Protein AF-E8M4F3-F1 (afdb_monomer_lite)

Secondary structure (DSSP, 8-state):
----EEEEE-----TT----EEEEEEEES-EEEEEEEEEEETTS-EEEEEEEES-EEEEEEEEEEESEEEEEEEEES--EEEEEEEEEESSEEEEEEEEES-SSEEEEEEEEESEEEEEEEEES-SSEEEEEEEEES-SS---EEEEEEEESS----EEEEEEESSS-EEEEEEESS-B--EEEEEEESSS-EEEEEEESS-BS-EEEEEE-STT-EEEEEEESS-BS-EEEEEE-SS-EEEEEEES-BS-EEEEEE-

Sequence (258 aa):
MKTLALAISTALISGSVLAGNTATTVLENSNNDAIHIMQISPAAGSEAIVELSDSTNADVVIHQENDSNYAKVVGSDSVNTSDVNIYQNGNENVTNVALATANETGVDLDLYGNQNQVTIAVSESDGNKVNSAIGNESEAASNNTLNVVIDSLSNTNTITTAQLSTENLIDINISESSQGNSIYAAQNAELNRIDVDITTGSSENVLEITQYTDRSVANVSLADNSVGNSIGIAQSYGDVANVAMANSVNSSVYVEQH

Radius of gyration: 19.37 Å; chains: 1; bounding box: 53×30×44 Å

Foldseek 3Di:
DDEDEDEDEDEPPDPPDADEAADEEEEELEEQYEYAAAEADAEYEYHYYYEYENYENYEAHAHEHYAAYYEEHEADYQHEHYEHEYEYAHQHYEYEAAHENYAAYHYAEEEEHQEAHEEHHYYNYEHEEYEYEHEYPDLPHGEAEYAYEYYDQYDAYEYEYEYEHDHYEYHYAYDDQYENYEYEEEYEEPDAEYAYHHDDNYEQHEYAYEYEYEAYEYHEEYDDAYENYEYHYEEEHHYYYHYYYYNYYNYDYHYHYD

Organism: NCBI:txid945550

pLDDT: mean 71.43, std 13.28, range [33.91, 93.19]

Structure (mmCIF, N/CA/C/O backbone):
data_AF-E8M4F3-F1
#
_entry.id   AF-E8M4F3-F1
#
loop_
_atom_site.group_PDB
_atom_site.id
_atom_site.type_symbol
_atom_site.label_atom_id
_atom_site.label_alt_id
_atom_site.label_comp_id
_atom_site.label_asym_id
_atom_site.label_entity_id
_atom_site.label_seq_id
_atom_site.pdbx_PDB_ins_code
_atom_site.Cartn_x
_atom_site.Cartn_y
_atom_site.Cartn_z
_atom_site.occupancy
_atom_site.B_iso_or_equiv
_atom_site.auth_seq_id
_atom_site.auth_comp_id
_atom_site.auth_asym_id
_atom_site.auth_atom_id
_atom_site.pdbx_PDB_model_num
ATOM 1 N N . MET A 1 1 ? -23.088 21.102 -14.370 1.00 39.50 1 MET A N 1
ATOM 2 C CA . MET A 1 1 ? -22.980 19.701 -13.906 1.00 39.50 1 MET A CA 1
ATOM 3 C C . MET A 1 1 ? -23.604 19.631 -12.518 1.00 39.50 1 MET A C 1
ATOM 5 O O . MET A 1 1 ? -23.690 20.679 -11.883 1.00 39.50 1 MET A O 1
ATOM 9 N N . LYS A 1 2 ? -24.144 18.483 -12.099 1.00 33.91 2 LYS A N 1
ATOM 10 C CA . LYS A 1 2 ? -24.726 18.31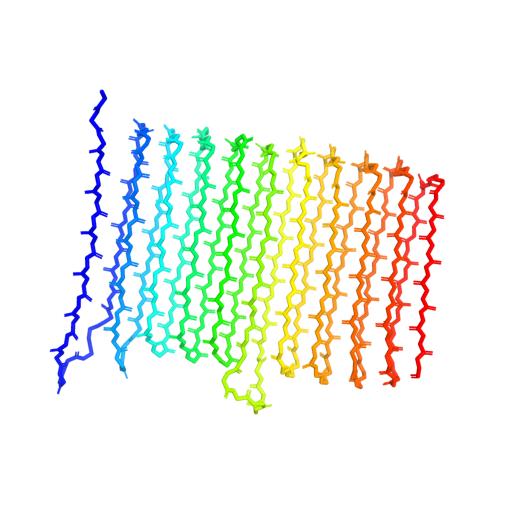1 -10.760 1.00 33.91 2 LYS A CA 1
ATOM 11 C C . LYS A 1 2 ? -23.749 17.480 -9.935 1.00 33.91 2 LYS A C 1
ATOM 13 O O . LYS A 1 2 ? -23.613 16.305 -10.227 1.00 33.91 2 LYS A O 1
ATOM 18 N N . THR A 1 3 ? -23.106 18.090 -8.949 1.00 36.28 3 THR A N 1
ATOM 19 C CA . THR A 1 3 ? -22.318 17.377 -7.936 1.00 36.28 3 THR A CA 1
ATOM 20 C C . THR A 1 3 ? -23.266 16.544 -7.076 1.00 36.28 3 THR A C 1
ATOM 22 O O . THR A 1 3 ? -24.206 17.112 -6.507 1.00 36.28 3 THR A O 1
ATOM 25 N N . LEU A 1 4 ? -23.049 15.231 -6.976 1.00 42.69 4 LEU A N 1
ATOM 26 C CA . LEU A 1 4 ? -23.746 14.387 -6.011 1.00 42.69 4 LEU A CA 1
ATOM 27 C C . LEU A 1 4 ? -22.863 14.243 -4.766 1.00 42.69 4 LEU A C 1
ATOM 29 O O . LEU A 1 4 ? -21.975 13.404 -4.697 1.00 42.69 4 LEU A O 1
ATOM 33 N N . ALA A 1 5 ? -23.109 15.088 -3.765 1.00 41.16 5 ALA A N 1
ATOM 34 C CA . ALA A 1 5 ? -22.494 14.927 -2.451 1.00 41.16 5 ALA A CA 1
ATOM 35 C C . ALA A 1 5 ? -23.342 13.952 -1.621 1.00 41.16 5 ALA A C 1
ATOM 37 O O . ALA A 1 5 ? -24.445 14.309 -1.192 1.00 41.16 5 ALA A O 1
ATOM 38 N N . LEU A 1 6 ? -22.841 12.733 -1.401 1.00 45.44 6 LEU A N 1
ATOM 39 C CA . LEU A 1 6 ? -23.507 11.715 -0.587 1.00 45.44 6 LEU A CA 1
ATOM 40 C C . LEU A 1 6 ? -22.741 11.515 0.727 1.00 45.44 6 LEU A C 1
ATOM 42 O O . LEU A 1 6 ? -21.807 10.724 0.816 1.00 45.44 6 LEU A O 1
ATOM 46 N N . ALA A 1 7 ? -23.161 12.241 1.764 1.00 39.12 7 ALA A N 1
ATOM 47 C CA . ALA A 1 7 ? -22.660 12.055 3.122 1.00 39.12 7 ALA A CA 1
ATOM 48 C C . ALA A 1 7 ? -23.538 11.038 3.868 1.00 39.12 7 ALA A C 1
ATOM 50 O O . ALA A 1 7 ? -24.694 11.333 4.183 1.00 39.12 7 ALA A O 1
ATOM 51 N N . ILE A 1 8 ? -22.989 9.856 4.167 1.00 50.66 8 ILE A N 1
ATOM 52 C CA . ILE A 1 8 ? -23.650 8.833 4.990 1.00 50.66 8 ILE A CA 1
ATOM 53 C C . ILE A 1 8 ? -22.982 8.833 6.367 1.00 50.66 8 ILE A C 1
ATOM 55 O O . ILE A 1 8 ? -21.938 8.217 6.569 1.00 50.66 8 ILE A O 1
ATOM 59 N N . SER A 1 9 ? -23.588 9.533 7.328 1.00 42.94 9 SER A N 1
ATOM 60 C CA . SER A 1 9 ? -23.137 9.548 8.723 1.00 42.94 9 SER A CA 1
ATOM 61 C C . SER A 1 9 ? -24.034 8.678 9.607 1.00 42.94 9 SER A C 1
ATOM 63 O O . SER A 1 9 ? -25.157 9.044 9.957 1.00 42.94 9 SER A O 1
ATOM 65 N N . THR A 1 10 ? -23.523 7.514 10.014 1.00 46.94 10 THR A N 1
ATOM 66 C CA . THR A 1 10 ? -24.179 6.625 10.986 1.00 46.94 10 THR A CA 1
ATOM 67 C C . THR A 1 10 ? -23.536 6.790 12.362 1.00 46.94 10 THR A C 1
ATOM 69 O O . THR A 1 10 ? -22.719 5.980 12.794 1.00 46.94 10 THR A O 1
ATOM 72 N N . ALA A 1 11 ? -23.905 7.863 13.067 1.00 41.44 11 ALA A N 1
ATOM 73 C CA . ALA A 1 11 ? -23.468 8.113 14.442 1.00 41.44 11 ALA A CA 1
ATOM 74 C C . ALA A 1 11 ? -24.344 7.338 15.448 1.00 41.44 11 ALA A C 1
ATOM 76 O O . ALA A 1 11 ? -25.288 7.888 16.024 1.00 41.44 11 ALA A O 1
ATOM 77 N N . LEU A 1 12 ? -24.060 6.046 15.652 1.00 42.34 12 LEU A N 1
ATOM 78 C CA . LEU A 1 12 ? -24.872 5.171 16.505 1.00 42.34 12 LEU A CA 1
ATOM 79 C C . LEU A 1 12 ? -24.477 5.238 17.994 1.00 42.34 12 LEU A C 1
ATOM 81 O O . LEU A 1 12 ? -23.985 4.282 18.591 1.00 42.34 12 LEU A O 1
ATOM 85 N N . ILE A 1 13 ? -24.744 6.380 18.631 1.00 42.19 13 ILE A N 1
ATOM 86 C CA . ILE A 1 13 ? -24.517 6.574 20.072 1.00 42.19 13 ILE A CA 1
ATOM 87 C C . ILE A 1 13 ? -25.649 5.904 20.882 1.00 42.19 13 ILE A C 1
ATOM 89 O O . ILE A 1 13 ? -26.575 6.574 21.344 1.00 42.19 13 ILE A O 1
ATOM 93 N N . SER A 1 14 ? -25.601 4.578 21.080 1.00 35.16 14 SER A N 1
ATOM 94 C CA . SER A 1 14 ? -26.564 3.870 21.949 1.00 35.16 14 SER A CA 1
ATOM 95 C C . SER A 1 14 ? -25.950 2.747 22.795 1.00 35.16 14 SER A C 1
ATOM 97 O O . SER A 1 14 ? -25.710 1.638 22.321 1.00 35.16 14 SER A O 1
ATOM 99 N N . GLY A 1 15 ? -25.770 3.013 24.092 1.00 38.03 15 GLY A N 1
ATOM 100 C CA . GLY A 1 15 ? -25.141 2.106 25.062 1.00 38.03 15 GLY A CA 1
ATOM 101 C C . GLY A 1 15 ? -25.997 0.924 25.542 1.00 38.03 15 GLY A C 1
ATOM 102 O O . GLY A 1 15 ? -26.147 0.754 26.750 1.00 38.03 15 GLY A O 1
ATOM 103 N N . SER A 1 16 ? -26.565 0.124 24.631 1.00 38.69 16 SER A N 1
ATOM 104 C CA . SER A 1 16 ? -27.146 -1.199 24.961 1.00 38.69 16 SER A CA 1
ATOM 105 C C . SER A 1 16 ? -27.483 -2.114 23.770 1.00 38.69 16 SER A C 1
ATOM 107 O O . SER A 1 16 ? -27.999 -3.210 23.994 1.00 38.69 16 SER A O 1
ATOM 109 N N . VAL A 1 17 ? -27.184 -1.732 22.522 1.00 38.88 17 VAL A N 1
ATOM 110 C CA . VAL A 1 17 ? -27.381 -2.599 21.345 1.00 38.88 17 VAL A CA 1
ATOM 111 C C . VAL A 1 17 ? -26.115 -2.583 20.493 1.00 38.88 17 VAL A C 1
ATOM 113 O O . VAL A 1 17 ? -25.798 -1.559 19.895 1.00 38.88 17 VAL A O 1
ATOM 116 N N . LEU A 1 18 ? -25.412 -3.721 20.418 1.00 47.81 18 LEU A N 1
ATOM 117 C CA . LEU A 1 18 ? -24.404 -3.940 19.380 1.00 47.81 18 LEU A CA 1
ATOM 118 C C . LEU A 1 18 ? -25.129 -4.080 18.038 1.00 47.81 18 LEU A C 1
ATOM 120 O O . LEU A 1 18 ? -25.661 -5.143 17.720 1.00 47.81 18 LEU A O 1
ATOM 124 N N . ALA A 1 19 ? -25.146 -3.005 17.262 1.00 47.44 19 ALA A N 1
ATOM 125 C CA . ALA A 1 19 ? -25.357 -3.064 15.827 1.00 47.44 19 ALA A CA 1
ATOM 126 C C . ALA A 1 19 ? -24.055 -2.607 15.172 1.00 47.44 19 ALA A C 1
ATOM 128 O O . ALA A 1 19 ? -23.550 -1.534 15.501 1.00 47.44 19 ALA A O 1
ATOM 129 N N . GLY A 1 20 ? -23.501 -3.443 14.293 1.00 55.31 20 GLY A N 1
ATOM 130 C CA . GLY A 1 20 ? -22.395 -3.018 13.446 1.00 55.31 20 GLY A CA 1
ATOM 131 C C . GLY A 1 20 ? -22.872 -1.933 12.484 1.00 55.31 20 GLY A C 1
ATOM 132 O O . GLY A 1 20 ? -24.013 -1.978 12.013 1.00 55.31 20 GLY A O 1
ATOM 133 N N . ASN A 1 21 ? -22.024 -0.945 12.220 1.00 70.94 21 ASN A N 1
ATOM 134 C CA . ASN A 1 21 ? -22.349 0.119 11.278 1.00 70.94 21 ASN A CA 1
ATOM 135 C C . ASN A 1 21 ? -21.918 -0.323 9.876 1.00 70.94 21 ASN A C 1
ATOM 137 O O . ASN A 1 21 ? -20.741 -0.228 9.554 1.00 70.94 21 ASN A O 1
ATOM 141 N N . THR A 1 22 ? -22.851 -0.781 9.039 1.00 81.50 22 THR A N 1
ATOM 142 C CA . THR A 1 22 ? -22.586 -1.018 7.608 1.00 81.50 22 THR A CA 1
ATOM 143 C C . THR A 1 22 ? -23.021 0.194 6.784 1.00 81.50 22 THR A C 1
ATOM 145 O O . THR A 1 22 ? -24.169 0.635 6.873 1.00 81.50 22 THR A O 1
ATOM 148 N N . ALA A 1 23 ? -22.120 0.714 5.954 1.00 82.56 23 ALA A N 1
ATOM 149 C CA . ALA A 1 23 ? -22.389 1.716 4.930 1.00 82.56 23 ALA A CA 1
ATOM 150 C C . ALA A 1 23 ? -21.955 1.173 3.564 1.00 82.56 23 ALA A C 1
ATOM 152 O O . ALA A 1 23 ? -20.839 0.681 3.408 1.00 82.56 23 ALA A O 1
ATOM 153 N N . THR A 1 24 ? -22.833 1.277 2.568 1.00 85.62 24 THR A N 1
ATOM 154 C CA . THR A 1 24 ? -22.554 0.843 1.195 1.00 85.62 24 THR A CA 1
ATOM 155 C C . THR A 1 24 ? -22.953 1.945 0.227 1.00 85.62 24 THR A C 1
ATOM 157 O O . THR A 1 24 ? -24.099 2.400 0.251 1.00 85.62 24 THR A O 1
ATOM 160 N N . THR A 1 25 ? -22.019 2.348 -0.629 1.00 83.00 25 THR A N 1
ATOM 161 C CA . THR A 1 25 ? -22.220 3.342 -1.685 1.00 83.00 25 THR A CA 1
ATOM 162 C C . THR A 1 25 ? -21.840 2.730 -3.024 1.00 83.00 25 THR A C 1
ATOM 164 O O . THR A 1 25 ? -20.766 2.151 -3.152 1.00 83.00 25 THR A O 1
ATOM 167 N N . VAL A 1 26 ? -22.705 2.890 -4.024 1.00 85.19 26 VAL A N 1
ATOM 168 C CA . VAL A 1 26 ? -22.443 2.488 -5.411 1.00 85.19 26 VAL A CA 1
ATOM 169 C C . VAL A 1 26 ? -22.585 3.726 -6.291 1.00 85.19 26 VAL A C 1
ATOM 171 O O . VAL A 1 26 ? -23.606 4.416 -6.211 1.00 85.19 26 VAL A O 1
ATOM 174 N N . LEU A 1 27 ? -21.572 4.012 -7.105 1.00 81.56 27 LEU A N 1
ATOM 175 C CA . LEU A 1 27 ? -21.602 5.030 -8.149 1.00 81.56 27 LEU A CA 1
ATOM 176 C C . LEU A 1 27 ? -21.420 4.364 -9.513 1.00 81.56 27 LEU A C 1
ATOM 178 O O . LEU A 1 27 ? -20.440 3.664 -9.742 1.00 81.56 27 LEU A O 1
ATOM 182 N N . GLU A 1 28 ? -22.366 4.615 -10.414 1.00 83.50 28 GLU A N 1
ATOM 183 C CA . GLU A 1 28 ? -22.340 4.151 -11.801 1.00 83.50 28 GLU A CA 1
ATOM 184 C C . GLU A 1 28 ? -22.434 5.366 -12.735 1.00 83.50 28 GLU A C 1
ATOM 186 O O . GLU A 1 28 ? -23.324 6.207 -12.562 1.00 83.50 28 GLU A O 1
ATOM 191 N N . ASN A 1 29 ? -21.567 5.441 -13.750 1.00 81.50 29 ASN A N 1
ATOM 192 C CA . ASN A 1 29 ? -21.589 6.463 -14.805 1.00 81.50 29 ASN A CA 1
ATOM 193 C C . ASN A 1 29 ? -21.579 7.910 -14.247 1.00 81.50 29 ASN A C 1
ATOM 195 O O . ASN A 1 29 ? -22.341 8.781 -14.691 1.00 81.50 29 ASN A O 1
ATOM 199 N N . SER A 1 30 ? -20.749 8.158 -13.228 1.00 78.25 30 SER A N 1
ATOM 200 C CA . SER A 1 30 ? -20.777 9.373 -12.397 1.00 78.25 30 SER A CA 1
ATOM 201 C C . SER A 1 30 ? -19.543 10.281 -12.600 1.00 78.25 30 SER A C 1
ATOM 203 O O . SER A 1 30 ? -18.577 9.893 -13.257 1.00 78.25 30 SER A O 1
ATOM 205 N N . ASN A 1 31 ? -19.579 11.541 -12.137 1.00 80.12 31 ASN A N 1
ATOM 206 C CA . ASN A 1 31 ? -18.501 12.503 -12.418 1.00 80.12 31 ASN A CA 1
ATOM 207 C C . ASN A 1 31 ? -18.424 13.688 -11.425 1.00 80.12 31 ASN A C 1
ATOM 209 O O . ASN A 1 31 ? -19.336 14.524 -11.389 1.00 80.12 31 ASN A O 1
ATOM 213 N N . ASN A 1 32 ? -17.270 13.868 -10.766 1.00 79.38 32 ASN A N 1
ATOM 214 C CA . ASN A 1 32 ? -17.019 14.823 -9.667 1.00 79.38 32 ASN A CA 1
ATOM 215 C C . ASN A 1 32 ? -17.874 14.523 -8.431 1.00 79.38 32 ASN A C 1
ATOM 217 O O . ASN A 1 32 ? -18.670 15.364 -7.991 1.00 79.38 32 ASN A O 1
ATOM 221 N N . ASP A 1 33 ? -17.716 13.320 -7.895 1.00 78.50 33 ASP A N 1
ATOM 222 C CA . ASP A 1 33 ? -18.471 12.839 -6.744 1.00 78.50 33 ASP A CA 1
ATOM 223 C C . ASP A 1 33 ? -17.565 12.729 -5.520 1.00 78.50 33 ASP A C 1
ATOM 225 O O . ASP A 1 33 ? -16.401 12.351 -5.618 1.00 78.50 33 ASP A O 1
ATOM 229 N N . ALA A 1 34 ? -18.116 13.076 -4.359 1.00 82.31 34 ALA A N 1
ATOM 230 C CA . ALA A 1 34 ? -17.420 12.990 -3.083 1.00 82.31 34 ALA A CA 1
ATOM 231 C C . ALA A 1 34 ? -18.214 12.068 -2.156 1.00 82.31 34 ALA A C 1
ATOM 233 O O . ALA A 1 34 ? -19.374 12.352 -1.821 1.00 82.31 34 ALA A O 1
ATOM 234 N N . ILE A 1 35 ? -17.584 10.967 -1.758 1.00 82.19 35 ILE A N 1
ATOM 235 C CA . ILE A 1 35 ? -18.121 9.974 -0.834 1.00 82.19 35 ILE A CA 1
ATOM 236 C C . ILE A 1 35 ? -17.410 10.166 0.498 1.00 82.19 35 ILE A C 1
ATOM 238 O O . ILE A 1 35 ? -16.202 9.987 0.590 1.00 82.19 35 ILE A O 1
ATOM 242 N N . HIS A 1 36 ? -18.169 10.484 1.546 1.00 85.19 36 HIS A N 1
ATOM 243 C CA . HIS A 1 36 ? -17.635 10.550 2.903 1.00 85.19 36 HIS A CA 1
ATOM 244 C C . HIS A 1 36 ? -18.453 9.633 3.814 1.00 85.19 36 HIS A C 1
ATOM 246 O O . HIS A 1 36 ? -19.635 9.886 4.081 1.00 85.19 36 HIS A O 1
ATOM 252 N N . ILE A 1 37 ? -17.809 8.559 4.272 1.00 81.12 37 ILE A N 1
ATOM 253 C CA . ILE A 1 37 ? -18.334 7.599 5.242 1.00 81.12 37 ILE A CA 1
ATOM 254 C C . ILE A 1 37 ? -17.617 7.839 6.571 1.00 81.12 37 ILE A C 1
ATOM 256 O O . ILE A 1 37 ? -16.399 7.714 6.648 1.00 81.12 37 ILE A O 1
ATOM 260 N N . MET A 1 38 ? -18.376 8.164 7.618 1.00 85.19 38 MET A N 1
ATOM 261 C CA . MET A 1 38 ? -17.854 8.353 8.976 1.00 85.19 38 MET A CA 1
ATOM 262 C C . MET A 1 38 ? -18.645 7.483 9.956 1.00 85.19 38 MET A C 1
ATOM 264 O O . MET A 1 38 ? -19.862 7.651 10.100 1.00 85.19 38 MET A O 1
ATOM 268 N N . GLN A 1 39 ? -17.954 6.559 10.627 1.00 83.25 39 GLN A N 1
ATOM 269 C CA . GLN A 1 39 ? -18.542 5.565 11.530 1.00 83.25 39 GLN A CA 1
ATOM 270 C C . GLN A 1 39 ? -17.736 5.491 12.833 1.00 83.25 39 GLN A C 1
ATOM 272 O O . GLN A 1 39 ? -16.603 5.017 12.849 1.00 83.25 39 GLN A O 1
ATOM 277 N N . ILE A 1 40 ? -18.333 5.950 13.934 1.00 80.12 40 ILE A N 1
ATOM 278 C CA . ILE A 1 40 ? -17.687 6.030 15.251 1.00 80.12 40 ILE A CA 1
ATOM 279 C C . ILE A 1 40 ? -18.554 5.262 16.256 1.00 80.12 40 ILE A C 1
ATOM 281 O O . ILE A 1 40 ? -19.705 5.642 16.496 1.00 80.12 40 ILE A O 1
ATOM 285 N N . SER A 1 41 ? -18.024 4.177 16.826 1.00 72.00 41 SER A N 1
ATOM 286 C CA . SER A 1 41 ? -18.725 3.306 17.777 1.00 72.00 41 SER A CA 1
ATOM 287 C C . SER A 1 41 ? -17.740 2.575 18.701 1.00 72.00 41 SER A C 1
ATOM 289 O O . SER A 1 41 ? -17.011 1.691 18.257 1.00 72.00 41 SER A O 1
ATOM 291 N N . PRO A 1 42 ? -17.750 2.844 20.018 1.00 61.28 42 PRO A N 1
ATOM 292 C CA . PRO A 1 42 ? -16.739 2.326 20.945 1.00 61.28 42 PRO A CA 1
ATOM 293 C C . PRO A 1 42 ? -16.892 0.833 21.311 1.00 61.28 42 PRO A C 1
ATOM 295 O O . PRO A 1 42 ? -16.299 0.398 22.295 1.00 61.28 42 PRO A O 1
ATOM 298 N N . ALA A 1 43 ? -17.747 0.061 20.623 1.00 62.94 43 ALA A N 1
ATOM 299 C CA . ALA A 1 43 ? -18.089 -1.311 21.034 1.00 62.94 43 ALA A CA 1
ATOM 300 C C . ALA A 1 43 ? -18.640 -2.247 19.932 1.00 62.94 43 ALA A C 1
ATOM 302 O O . ALA A 1 43 ? -19.111 -3.338 20.256 1.00 62.94 43 ALA A O 1
ATOM 303 N N . ALA A 1 44 ? -18.672 -1.840 18.661 1.00 69.75 44 ALA A N 1
ATOM 304 C CA . ALA A 1 44 ? -19.227 -2.656 17.575 1.00 69.75 44 ALA A CA 1
ATOM 305 C C . ALA A 1 44 ? -18.381 -2.514 16.310 1.00 69.75 44 ALA A C 1
ATOM 307 O O . ALA A 1 44 ? -17.810 -1.455 16.093 1.00 69.75 44 ALA A O 1
ATOM 308 N N . GLY A 1 45 ? -18.329 -3.551 15.472 1.00 78.06 45 GLY A N 1
ATOM 309 C CA . GLY A 1 45 ? -17.600 -3.478 14.207 1.00 78.06 45 GLY A CA 1
ATOM 310 C C . GLY A 1 45 ? -18.209 -2.477 13.215 1.00 78.06 45 GLY A C 1
ATOM 311 O O . GLY A 1 45 ? -19.420 -2.235 13.227 1.00 78.06 45 GLY A O 1
ATOM 312 N N . SER A 1 46 ? -17.375 -1.931 12.335 1.00 83.94 46 SER A N 1
ATOM 313 C CA . SER A 1 46 ? -17.773 -1.035 11.246 1.00 83.94 46 SER A CA 1
ATOM 314 C C . SER A 1 46 ? -17.391 -1.604 9.889 1.00 83.94 46 SER A C 1
ATOM 316 O O . SER A 1 46 ? -16.330 -2.195 9.728 1.00 83.94 46 SER A O 1
ATOM 318 N N . GLU A 1 47 ? -18.258 -1.399 8.907 1.00 88.94 47 GLU A N 1
ATOM 319 C CA . GLU A 1 47 ? -18.120 -1.876 7.538 1.00 88.94 47 GLU A CA 1
ATOM 320 C C . GLU A 1 47 ? -18.448 -0.724 6.580 1.00 88.94 47 GLU A C 1
ATOM 322 O O . GLU A 1 47 ? -19.528 -0.130 6.638 1.00 88.94 47 GLU A O 1
ATOM 327 N N . ALA A 1 48 ? -17.511 -0.403 5.695 1.00 87.06 48 ALA A N 1
ATOM 328 C CA . ALA A 1 48 ? -17.649 0.614 4.665 1.00 87.06 48 ALA A CA 1
ATOM 329 C C . ALA A 1 48 ? -17.302 -0.005 3.309 1.00 87.06 48 ALA A C 1
ATOM 331 O O . ALA A 1 48 ? -16.191 -0.495 3.111 1.00 87.06 48 ALA A O 1
ATOM 332 N N . ILE A 1 49 ? -18.255 0.006 2.380 1.00 89.44 49 ILE A N 1
ATOM 333 C CA . ILE A 1 49 ? -18.093 -0.518 1.022 1.00 89.44 49 ILE A CA 1
ATOM 334 C C . ILE A 1 49 ? -18.397 0.599 0.025 1.00 89.44 49 ILE A C 1
ATOM 336 O O . ILE A 1 49 ? -19.467 1.209 0.069 1.00 89.44 49 ILE A O 1
ATOM 340 N N . VAL A 1 50 ? -17.464 0.844 -0.888 1.00 87.19 50 VAL A N 1
ATOM 341 C CA . VAL A 1 50 ? -17.604 1.781 -2.003 1.00 87.19 50 VAL A CA 1
ATOM 342 C C . VAL A 1 50 ? -17.332 1.038 -3.303 1.00 87.19 50 VAL A C 1
ATOM 344 O O . VAL A 1 50 ? -16.288 0.408 -3.451 1.00 87.19 50 VAL A O 1
ATOM 347 N N . GLU A 1 51 ? -18.272 1.112 -4.239 1.00 89.25 51 GLU A N 1
ATOM 348 C CA . GLU A 1 51 ? -18.154 0.523 -5.574 1.00 89.25 51 GLU A CA 1
ATOM 349 C C . GLU A 1 51 ? -18.322 1.634 -6.624 1.00 89.25 51 GLU A C 1
ATOM 351 O O . GLU A 1 51 ? -19.274 2.414 -6.563 1.00 89.25 51 GLU A O 1
ATOM 356 N N . LEU A 1 52 ? -17.362 1.739 -7.543 1.00 84.62 52 LEU A N 1
ATOM 357 C CA . LEU A 1 52 ? -17.260 2.761 -8.587 1.00 84.62 52 LEU A CA 1
ATOM 358 C C . LEU A 1 52 ? -17.232 2.073 -9.959 1.00 84.62 52 LEU A C 1
ATOM 360 O O . LEU A 1 52 ? -16.422 1.167 -10.169 1.00 84.62 52 LEU A O 1
ATOM 364 N N . SER A 1 53 ? -18.077 2.509 -10.894 1.00 86.31 53 SER A N 1
ATOM 365 C CA . SER A 1 53 ? -18.112 1.981 -12.263 1.00 86.31 53 SER A CA 1
ATOM 366 C C . SER A 1 53 ? -18.409 3.064 -13.297 1.00 86.31 53 SER A C 1
ATOM 368 O O . SER A 1 53 ? -19.361 3.825 -13.137 1.00 86.31 53 SER A O 1
ATOM 370 N N . ASP A 1 54 ? -17.588 3.163 -14.350 1.00 81.81 54 ASP A N 1
ATOM 371 C CA . ASP A 1 54 ? -17.622 4.252 -15.345 1.00 81.81 54 ASP A CA 1
ATOM 372 C C . ASP A 1 54 ? -17.600 5.661 -14.698 1.00 81.81 54 ASP A C 1
ATOM 374 O O . ASP A 1 54 ? -18.232 6.607 -15.183 1.00 81.81 54 ASP A O 1
ATOM 378 N N . SER A 1 55 ? -16.912 5.805 -13.560 1.00 78.56 55 SER A N 1
ATOM 379 C CA . SER A 1 55 ? -16.923 7.015 -12.722 1.00 78.56 55 SER A CA 1
ATOM 380 C C . SER A 1 55 ? -15.613 7.798 -12.813 1.00 78.56 55 SER A C 1
ATOM 382 O O . SER A 1 55 ? -14.534 7.218 -12.787 1.00 78.56 55 SER A O 1
ATOM 384 N N . THR A 1 56 ? -15.681 9.132 -12.879 1.00 78.31 56 THR A N 1
ATOM 385 C CA . THR A 1 56 ? -14.478 9.982 -13.008 1.00 78.31 56 THR A CA 1
ATOM 386 C C . THR A 1 56 ? -14.398 11.082 -11.950 1.00 78.31 56 THR A C 1
ATOM 388 O O . THR A 1 56 ? -15.400 11.750 -11.693 1.00 78.31 56 THR A O 1
ATOM 391 N N . ASN A 1 57 ? -13.206 11.366 -11.423 1.00 77.44 57 ASN A N 1
ATOM 392 C CA . ASN A 1 57 ? -12.969 12.333 -10.349 1.00 77.44 57 ASN A CA 1
ATOM 393 C C . ASN A 1 57 ? -13.799 12.000 -9.096 1.00 77.44 57 ASN A C 1
ATOM 395 O O . ASN A 1 57 ? -14.702 12.753 -8.717 1.00 77.44 57 ASN A O 1
ATOM 399 N N . ALA A 1 58 ? -13.541 10.823 -8.519 1.00 79.50 58 ALA A N 1
ATOM 400 C CA . ALA A 1 58 ? -14.171 10.355 -7.288 1.00 79.50 58 ALA A CA 1
ATOM 401 C C . ALA A 1 58 ? -13.216 10.541 -6.097 1.00 79.50 58 ALA A C 1
ATOM 403 O O . ALA A 1 58 ? -12.130 9.967 -6.069 1.00 79.50 58 ALA A O 1
ATOM 404 N N . ASP A 1 59 ? -13.642 11.333 -5.114 1.00 84.88 59 ASP A N 1
ATOM 405 C CA . ASP A 1 59 ? -12.961 11.498 -3.825 1.00 84.88 59 ASP A CA 1
ATOM 406 C C . ASP A 1 59 ? -13.651 10.593 -2.796 1.00 84.88 59 ASP A C 1
ATOM 408 O O . ASP A 1 59 ? -14.843 10.761 -2.504 1.00 84.88 59 ASP A O 1
ATOM 412 N N . VAL A 1 60 ? -12.931 9.586 -2.299 1.00 85.81 60 VAL A N 1
ATOM 413 C CA . VAL A 1 60 ? -13.448 8.579 -1.368 1.00 85.81 60 VAL A CA 1
ATOM 414 C C . VAL A 1 60 ? -12.752 8.724 -0.023 1.00 85.81 60 VAL A C 1
ATOM 416 O O . VAL A 1 60 ? -11.583 8.379 0.120 1.00 85.81 60 VAL A O 1
ATOM 419 N N . VAL A 1 61 ? -13.502 9.167 0.986 1.00 88.38 61 VAL A N 1
ATOM 420 C CA . VAL A 1 61 ? -13.040 9.297 2.372 1.00 88.38 61 VAL A CA 1
ATOM 421 C C . VAL A 1 61 ? -13.800 8.323 3.271 1.00 88.38 61 VAL A C 1
ATOM 423 O O . VAL A 1 61 ? -15.025 8.414 3.418 1.00 88.38 61 VAL A O 1
ATOM 426 N N . ILE A 1 62 ? -13.072 7.407 3.908 1.00 85.69 62 ILE A N 1
ATOM 427 C CA . ILE A 1 62 ? -13.597 6.475 4.914 1.00 85.69 62 ILE A CA 1
ATOM 428 C C . ILE A 1 62 ? -12.898 6.750 6.248 1.00 85.69 62 ILE A C 1
ATOM 430 O O . ILE A 1 62 ? -11.684 6.609 6.354 1.00 85.69 62 ILE A O 1
ATOM 434 N N . HIS A 1 63 ? -13.670 7.115 7.273 1.00 89.19 63 HIS A N 1
ATOM 435 C CA . HIS A 1 63 ? -13.206 7.332 8.648 1.00 89.19 63 HIS A CA 1
ATOM 436 C C . HIS A 1 63 ? -13.951 6.378 9.582 1.00 89.19 63 HIS A C 1
ATOM 438 O O . HIS A 1 63 ? -15.166 6.497 9.771 1.00 89.19 63 HIS A O 1
ATOM 444 N N . GLN A 1 64 ? -13.229 5.430 10.178 1.00 86.19 64 GLN A N 1
ATOM 445 C CA . GLN A 1 64 ? -13.784 4.454 11.114 1.00 86.19 64 GLN A CA 1
ATOM 446 C C . GLN A 1 64 ? -13.030 4.482 12.459 1.00 86.19 64 GLN A C 1
ATOM 448 O O . GLN A 1 64 ? -11.821 4.289 12.500 1.00 86.19 64 GLN A O 1
ATOM 453 N N . GLU A 1 65 ? -13.741 4.721 13.565 1.00 85.50 65 GLU A N 1
ATOM 454 C CA . GLU A 1 65 ? -13.217 4.651 14.945 1.00 85.50 65 GLU A CA 1
ATOM 455 C C . GLU A 1 65 ? -14.033 3.632 15.753 1.00 85.50 65 GLU A C 1
ATOM 457 O O . GLU A 1 65 ? -15.051 3.966 16.374 1.00 85.50 65 GLU A O 1
ATOM 462 N N . ASN A 1 66 ? -13.649 2.359 15.663 1.00 83.00 66 ASN A N 1
ATOM 463 C CA . ASN A 1 66 ? -14.379 1.233 16.248 1.00 83.00 66 ASN A CA 1
ATOM 464 C C . ASN A 1 66 ? -13.435 0.052 16.525 1.00 83.00 66 ASN A C 1
ATOM 466 O O . ASN A 1 66 ? -12.348 -0.003 15.973 1.00 83.00 66 ASN A O 1
ATOM 470 N N . ASP A 1 67 ? -13.852 -0.915 17.347 1.00 83.31 67 ASP A N 1
ATOM 471 C CA . ASP A 1 67 ? -12.998 -2.040 17.781 1.00 83.31 67 ASP A CA 1
ATOM 472 C C . ASP A 1 67 ? -12.490 -2.921 16.617 1.00 83.31 67 ASP A C 1
ATOM 474 O O . ASP A 1 67 ? -11.315 -3.288 16.584 1.00 83.31 67 ASP A O 1
ATOM 478 N N . SER A 1 68 ? -13.355 -3.178 15.629 1.00 86.81 68 SER A N 1
ATOM 479 C CA . SER A 1 68 ? -13.002 -3.818 14.354 1.00 86.81 68 SER A CA 1
ATOM 480 C C . SER A 1 68 ? -13.522 -2.968 13.191 1.00 86.81 68 SER A C 1
ATOM 482 O O . SER A 1 68 ? -14.714 -2.657 13.140 1.00 86.81 68 SER A O 1
ATOM 484 N N . ASN A 1 69 ? -12.670 -2.621 12.231 1.00 87.81 69 ASN A N 1
ATOM 485 C CA . ASN A 1 69 ? -13.006 -1.780 11.085 1.00 87.81 69 ASN A CA 1
ATOM 486 C C . ASN A 1 69 ? -12.737 -2.522 9.771 1.00 87.81 69 ASN A C 1
ATOM 488 O O . ASN A 1 69 ? -11.661 -3.079 9.567 1.00 87.81 69 ASN A O 1
ATOM 492 N N . TYR A 1 70 ? -13.703 -2.500 8.857 1.00 91.38 70 TYR A N 1
ATOM 493 C CA . TYR A 1 70 ? -13.581 -3.029 7.504 1.00 91.38 70 TYR A CA 1
ATOM 494 C C . TYR A 1 70 ? -13.879 -1.930 6.485 1.00 91.38 70 TYR A C 1
ATOM 496 O O . TYR A 1 70 ? -14.963 -1.340 6.498 1.00 91.38 70 TYR A O 1
ATOM 504 N N . ALA A 1 71 ? -12.937 -1.694 5.578 1.00 90.50 71 ALA A N 1
ATOM 505 C CA . ALA A 1 71 ? -13.072 -0.787 4.451 1.00 90.50 71 ALA A CA 1
ATOM 506 C C . ALA A 1 71 ? -12.795 -1.539 3.142 1.00 90.50 71 ALA A C 1
ATOM 508 O O . ALA A 1 71 ? -11.805 -2.264 3.011 1.00 90.50 71 ALA A O 1
ATOM 509 N N . LYS A 1 72 ? -13.672 -1.361 2.155 1.00 93.19 72 LYS A N 1
ATOM 510 C CA . LYS A 1 72 ? -13.523 -1.904 0.805 1.00 93.19 72 LYS A CA 1
ATOM 511 C C . LYS A 1 72 ? -13.845 -0.824 -0.217 1.00 93.19 72 LYS A C 1
ATOM 513 O O . LYS A 1 72 ? -14.957 -0.302 -0.219 1.00 93.19 72 LYS A O 1
ATOM 518 N N . VAL A 1 73 ? -12.908 -0.545 -1.114 1.00 88.50 73 VAL A N 1
ATOM 519 C CA . VAL A 1 73 ? -13.117 0.330 -2.271 1.00 88.50 73 VAL A CA 1
ATOM 520 C C . VAL A 1 73 ? -12.814 -0.469 -3.531 1.00 88.50 73 VAL A C 1
ATOM 522 O O . VAL A 1 73 ? -11.726 -1.026 -3.660 1.00 88.50 73 VAL A O 1
ATOM 525 N N . VAL A 1 74 ? -13.785 -0.560 -4.440 1.00 89.06 74 VAL A N 1
ATOM 526 C CA . VAL A 1 74 ? -13.638 -1.234 -5.735 1.00 89.06 74 VAL A CA 1
ATOM 527 C C . VAL A 1 74 ? -13.949 -0.254 -6.853 1.00 89.06 74 VAL A C 1
ATOM 529 O O . VAL A 1 74 ? -15.033 0.321 -6.877 1.00 89.06 74 VAL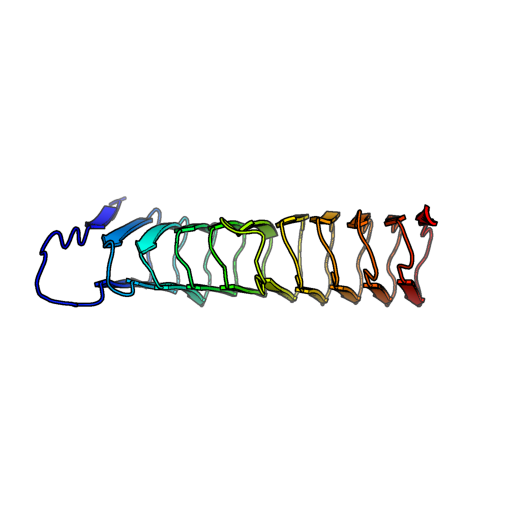 A O 1
ATOM 532 N N . GLY A 1 75 ? -13.018 -0.101 -7.786 1.00 83.88 75 GLY A N 1
ATOM 533 C CA . GLY A 1 75 ? -13.210 0.583 -9.055 1.00 83.88 75 GLY A CA 1
ATOM 534 C C . GLY A 1 75 ? -13.077 -0.399 -10.214 1.00 83.88 75 GLY A C 1
ATOM 535 O O . GLY A 1 75 ? -12.050 -1.065 -10.339 1.00 83.88 75 GLY A O 1
ATOM 536 N N . SER A 1 76 ? -14.105 -0.484 -11.053 1.00 79.19 76 SER A N 1
ATOM 537 C CA . SER A 1 76 ? -14.138 -1.313 -12.264 1.00 79.19 76 SER A CA 1
ATOM 538 C C . SER A 1 76 ? -14.593 -0.486 -13.459 1.00 79.19 76 SER A C 1
ATOM 540 O O . SER A 1 76 ? -15.546 0.268 -13.321 1.00 79.19 76 SER A O 1
ATOM 542 N N . ASP A 1 77 ? -13.985 -0.686 -14.626 1.00 71.12 77 ASP A N 1
ATOM 543 C CA . ASP A 1 77 ? -14.329 -0.013 -15.884 1.00 71.12 77 ASP A CA 1
ATOM 544 C C . ASP A 1 77 ? -14.169 1.530 -15.841 1.00 71.12 77 ASP A C 1
ATOM 546 O O . ASP A 1 77 ? -15.024 2.277 -15.369 1.00 71.12 77 ASP A O 1
ATOM 550 N N . SER A 1 78 ? -13.057 2.022 -16.398 1.00 70.62 78 SER A N 1
ATOM 551 C CA . SER A 1 78 ? -12.754 3.438 -16.683 1.00 70.62 78 SER A CA 1
ATOM 552 C C . SER A 1 78 ? -12.814 4.409 -15.486 1.00 70.62 78 SER A C 1
ATOM 554 O O . SER A 1 78 ? -13.349 5.518 -15.608 1.00 70.62 78 SER A O 1
ATOM 556 N N . VAL A 1 79 ? -12.234 4.034 -14.339 1.00 69.25 79 VAL A N 1
ATOM 557 C CA . VAL A 1 79 ? -12.255 4.843 -13.104 1.00 69.25 79 VAL A CA 1
ATOM 558 C C . VAL A 1 79 ? -11.169 5.929 -13.117 1.00 69.25 79 VAL A C 1
ATOM 560 O O . VAL A 1 79 ? -10.073 5.765 -12.595 1.00 69.25 79 VAL A O 1
ATOM 563 N N . ASN A 1 80 ? -11.444 7.062 -13.765 1.00 68.12 80 ASN A N 1
ATOM 564 C CA . ASN A 1 80 ? -10.428 8.088 -14.048 1.00 68.12 80 ASN A CA 1
ATOM 565 C C . ASN A 1 80 ? -10.260 9.111 -12.924 1.00 68.12 80 ASN A C 1
ATOM 567 O O . ASN A 1 80 ? -11.232 9.795 -12.611 1.00 68.12 80 ASN A O 1
ATOM 571 N N . THR A 1 81 ? -9.031 9.299 -12.428 1.00 62.28 81 THR A N 1
ATOM 572 C CA . THR A 1 81 ? -8.677 10.219 -11.331 1.00 62.28 81 THR A CA 1
ATOM 573 C C . THR A 1 81 ? -9.493 9.907 -10.076 1.00 62.28 81 THR A C 1
ATOM 575 O O . THR A 1 81 ? -10.643 10.323 -9.939 1.00 62.28 81 THR A O 1
ATOM 578 N N . SER A 1 82 ? -8.948 9.106 -9.164 1.00 70.62 82 SER A N 1
ATOM 579 C CA . SER A 1 82 ? -9.624 8.805 -7.895 1.00 70.62 82 SER A CA 1
ATOM 580 C C . SER A 1 82 ? -8.646 8.766 -6.733 1.00 70.62 82 SER A C 1
ATOM 582 O O . SER A 1 82 ? -7.645 8.050 -6.778 1.00 70.62 82 SER A O 1
ATOM 584 N N . ASP A 1 83 ? -8.976 9.534 -5.698 1.00 83.56 83 ASP A N 1
ATOM 585 C CA . ASP A 1 83 ? -8.244 9.583 -4.439 1.00 83.56 83 ASP A CA 1
ATOM 586 C C . ASP A 1 83 ? -9.023 8.781 -3.391 1.00 83.56 83 ASP A C 1
ATOM 588 O O . ASP A 1 83 ? -10.202 9.033 -3.126 1.00 83.56 83 ASP A O 1
ATOM 592 N N . VAL A 1 84 ? -8.359 7.788 -2.806 1.00 86.12 84 VAL A N 1
ATOM 593 C CA . VAL A 1 84 ? -8.905 6.892 -1.788 1.00 86.12 84 VAL A CA 1
ATOM 594 C C . VAL A 1 84 ? -8.166 7.138 -0.480 1.00 86.12 84 VAL A C 1
ATOM 596 O O . VAL A 1 84 ? -7.029 6.705 -0.300 1.00 86.12 84 VAL A O 1
ATOM 599 N N . ASN A 1 85 ? -8.839 7.829 0.434 1.00 88.69 85 ASN A N 1
ATOM 600 C CA . ASN A 1 85 ? -8.360 8.175 1.764 1.00 88.69 85 ASN A CA 1
ATOM 601 C C . ASN A 1 85 ? -9.074 7.299 2.800 1.00 88.69 85 ASN A C 1
ATOM 603 O O . ASN A 1 85 ? -10.292 7.407 2.977 1.00 88.69 85 ASN A O 1
ATOM 607 N N . ILE A 1 86 ? -8.338 6.435 3.499 1.00 86.25 86 ILE A N 1
ATOM 608 C CA . ILE A 1 86 ? -8.918 5.547 4.518 1.00 86.25 86 ILE A CA 1
ATOM 609 C C . ILE A 1 86 ? -8.172 5.722 5.839 1.00 86.25 86 ILE A C 1
ATOM 611 O O . ILE A 1 86 ? -6.984 5.421 5.945 1.00 86.25 86 ILE A O 1
ATOM 615 N N . TYR A 1 87 ? -8.911 6.168 6.852 1.00 89.25 87 TYR A N 1
ATOM 616 C CA . TYR A 1 87 ? -8.481 6.236 8.242 1.00 89.25 87 TYR A CA 1
ATOM 617 C C . TYR A 1 87 ? -9.267 5.215 9.069 1.00 89.25 87 TYR A C 1
ATOM 619 O O . TYR A 1 87 ? -10.500 5.293 9.148 1.00 89.25 87 TYR A O 1
ATOM 627 N N . GLN A 1 88 ? -8.569 4.272 9.706 1.00 84.62 88 GLN A N 1
ATOM 628 C CA . GLN A 1 88 ? -9.177 3.347 10.668 1.00 84.62 88 GLN A CA 1
ATOM 629 C C . GLN A 1 88 ? -8.387 3.372 11.985 1.00 84.62 88 GLN A C 1
ATOM 631 O O . GLN A 1 88 ? -7.174 3.162 11.986 1.00 84.62 88 GLN A O 1
ATOM 636 N N . ASN A 1 89 ? -9.077 3.600 13.105 1.00 85.00 89 ASN A N 1
ATOM 637 C CA . ASN A 1 89 ? -8.551 3.337 14.445 1.00 85.00 89 ASN A CA 1
ATOM 638 C C . ASN A 1 89 ? -9.409 2.255 15.120 1.00 85.00 89 ASN A C 1
ATOM 640 O O . ASN A 1 89 ? -10.627 2.416 15.266 1.00 85.00 89 ASN A O 1
ATOM 644 N N . GLY A 1 90 ? -8.771 1.145 15.489 1.00 80.62 90 GLY A N 1
ATOM 645 C CA . GLY A 1 90 ? -9.407 -0.053 16.029 1.00 80.62 90 GLY A CA 1
ATOM 646 C C . GLY A 1 90 ? -8.411 -1.165 16.314 1.00 80.62 90 GLY A C 1
ATOM 647 O O . GLY A 1 90 ? -7.324 -1.185 15.753 1.00 80.62 90 GLY A O 1
ATOM 648 N N . ASN A 1 91 ? -8.769 -2.132 17.158 1.00 82.19 91 ASN A N 1
ATOM 649 C CA . ASN A 1 91 ? -7.901 -3.281 17.426 1.00 82.19 91 ASN A CA 1
ATOM 650 C C . ASN A 1 91 ? -7.631 -4.110 16.160 1.00 82.19 91 ASN A C 1
ATOM 652 O O . ASN A 1 91 ? -6.511 -4.593 15.976 1.00 82.19 91 ASN A O 1
ATOM 656 N N . GLU A 1 92 ? -8.635 -4.240 15.293 1.00 85.31 92 GLU A N 1
ATOM 657 C CA . GLU A 1 92 ? -8.567 -4.963 14.022 1.00 85.31 92 GLU A CA 1
ATOM 658 C C . GLU A 1 92 ? -8.981 -4.043 12.868 1.00 85.31 92 GLU A C 1
ATOM 660 O O . GLU A 1 92 ? -10.130 -3.615 12.803 1.00 85.31 92 GLU A O 1
ATOM 665 N N . ASN A 1 93 ? -8.078 -3.763 11.931 1.00 86.00 93 ASN A N 1
ATOM 666 C CA . ASN A 1 93 ? -8.361 -2.928 10.764 1.00 86.00 93 ASN A CA 1
ATOM 667 C C . ASN A 1 93 ? -8.097 -3.724 9.487 1.00 86.00 93 ASN A C 1
ATOM 669 O O . ASN A 1 93 ? -6.991 -4.215 9.266 1.00 86.00 93 ASN A O 1
ATOM 673 N N . VAL A 1 94 ? -9.112 -3.857 8.639 1.00 90.12 94 VAL A N 1
ATOM 674 C CA . VAL A 1 94 ? -9.026 -4.547 7.351 1.00 90.12 94 VAL A CA 1
ATOM 675 C C . VAL A 1 94 ? -9.383 -3.563 6.247 1.00 90.12 94 VAL A C 1
ATOM 677 O O . VAL A 1 94 ? -10.501 -3.050 6.201 1.00 90.12 94 VAL A O 1
ATOM 680 N N . THR A 1 95 ? -8.448 -3.334 5.329 1.00 89.69 95 THR A N 1
ATOM 681 C CA . THR A 1 95 ? -8.626 -2.453 4.172 1.00 89.69 95 THR A CA 1
ATOM 682 C C . THR A 1 95 ? -8.337 -3.204 2.875 1.00 89.69 95 THR A C 1
ATOM 684 O O . THR A 1 95 ? -7.273 -3.796 2.707 1.00 89.69 95 THR A O 1
ATOM 687 N N . ASN A 1 96 ? -9.284 -3.150 1.937 1.00 91.94 96 ASN A N 1
ATOM 688 C CA . ASN A 1 96 ? -9.145 -3.688 0.586 1.00 91.94 96 ASN A CA 1
ATOM 689 C C . ASN A 1 96 ? -9.418 -2.584 -0.441 1.00 91.94 96 ASN A C 1
ATOM 691 O O . ASN A 1 96 ? -10.552 -2.120 -0.555 1.00 91.94 96 ASN A O 1
ATOM 695 N N . VAL A 1 97 ? -8.410 -2.187 -1.212 1.00 88.25 97 VAL A N 1
ATOM 696 C CA . VAL A 1 97 ? -8.557 -1.231 -2.319 1.00 88.25 97 VAL A CA 1
ATOM 697 C C . VAL A 1 97 ? -8.223 -1.951 -3.619 1.00 88.25 97 VAL A C 1
ATOM 699 O O . VAL A 1 97 ? -7.130 -2.487 -3.759 1.00 88.25 97 VAL A O 1
ATOM 702 N N . ALA A 1 98 ? -9.166 -1.992 -4.557 1.00 88.38 98 ALA A N 1
ATOM 703 C CA . ALA A 1 98 ? -8.995 -2.618 -5.864 1.00 88.38 98 ALA A CA 1
ATOM 704 C C . ALA A 1 98 ? -9.448 -1.643 -6.956 1.00 88.38 98 ALA A C 1
ATOM 706 O O . ALA A 1 98 ? -10.646 -1.408 -7.092 1.00 88.38 98 ALA A O 1
ATOM 707 N N . LEU A 1 99 ? -8.517 -1.059 -7.709 1.00 82.62 99 LEU A N 1
ATOM 708 C CA . LEU A 1 99 ? -8.802 -0.069 -8.752 1.00 82.62 99 LEU A CA 1
ATOM 709 C C . LEU A 1 99 ? -8.285 -0.581 -10.099 1.00 82.62 99 LEU A C 1
ATOM 711 O O . LEU A 1 99 ? -7.086 -0.786 -10.261 1.00 82.62 99 LEU A O 1
ATOM 715 N N . ALA A 1 100 ? -9.187 -0.783 -11.057 1.00 80.25 100 ALA A N 1
ATOM 716 C CA . ALA A 1 100 ? -8.851 -1.190 -12.418 1.00 80.25 100 ALA A CA 1
ATOM 717 C C . ALA A 1 100 ? -9.115 -0.059 -13.422 1.00 80.25 100 ALA A C 1
ATOM 719 O O . ALA A 1 100 ? -10.107 0.667 -13.301 1.00 80.25 100 ALA A O 1
ATOM 720 N N . THR A 1 101 ? -8.305 0.024 -14.481 1.00 74.31 101 THR A N 1
ATOM 721 C CA . THR A 1 101 ? -8.495 0.927 -15.638 1.00 74.31 101 THR A CA 1
ATOM 722 C C . THR A 1 101 ? -8.573 2.411 -15.256 1.00 74.31 101 THR A C 1
ATOM 724 O O . THR A 1 101 ? -9.524 3.110 -15.618 1.00 74.31 101 THR A O 1
ATOM 727 N N . ALA A 1 102 ? -7.597 2.886 -14.482 1.00 66.38 102 ALA A N 1
ATOM 728 C CA . ALA A 1 102 ? -7.606 4.216 -13.877 1.00 66.38 102 ALA A CA 1
ATOM 729 C C . ALA A 1 102 ? -6.465 5.107 -14.398 1.00 66.38 102 ALA A C 1
ATOM 731 O O . ALA A 1 102 ? -5.327 4.684 -14.490 1.00 66.38 102 ALA A O 1
ATOM 732 N N . ASN A 1 103 ? -6.737 6.361 -14.769 1.00 65.69 103 ASN A N 1
ATOM 733 C CA . ASN A 1 103 ? -5.692 7.203 -15.383 1.00 65.69 103 ASN A CA 1
ATOM 734 C C . ASN A 1 103 ? -4.820 8.001 -14.389 1.00 65.69 103 ASN A C 1
ATOM 736 O O . ASN A 1 103 ? -3.772 8.501 -14.786 1.00 65.69 103 ASN A O 1
ATOM 740 N N . GLU A 1 104 ? -5.256 8.143 -13.132 1.00 71.69 104 GLU A N 1
ATOM 741 C CA . GLU A 1 104 ? -4.495 8.708 -12.002 1.00 71.69 104 GLU A CA 1
ATOM 742 C C . GLU A 1 104 ? -5.101 8.126 -10.706 1.00 71.69 104 GLU A C 1
ATOM 744 O O . GLU A 1 104 ? -6.316 8.243 -10.509 1.00 71.69 104 GLU A O 1
ATOM 749 N N . THR A 1 105 ? -4.314 7.506 -9.816 1.00 71.69 105 THR A N 1
ATOM 750 C CA . THR A 1 105 ? -4.840 6.971 -8.537 1.00 71.69 105 THR A CA 1
ATOM 751 C C . THR A 1 105 ? -3.960 7.311 -7.344 1.00 71.69 105 THR A C 1
ATOM 753 O O . THR A 1 105 ? -2.799 6.890 -7.287 1.00 71.69 105 THR A O 1
ATOM 756 N N . GLY A 1 106 ? -4.540 7.988 -6.354 1.00 81.00 106 GLY A N 1
ATOM 757 C CA . GLY A 1 106 ? -3.973 8.134 -5.018 1.00 81.00 106 GLY A CA 1
ATOM 758 C C . GLY A 1 106 ? -4.631 7.159 -4.044 1.00 81.00 106 GLY A C 1
ATOM 759 O O . GLY A 1 106 ? -5.850 7.149 -3.907 1.00 81.00 106 GLY A O 1
ATOM 760 N N . VAL A 1 107 ? -3.839 6.353 -3.339 1.00 83.06 107 VAL A N 1
ATOM 761 C CA . VAL A 1 107 ? -4.307 5.560 -2.193 1.00 83.06 107 VAL A CA 1
ATOM 762 C C . VAL A 1 107 ? -3.485 5.961 -0.976 1.00 83.06 107 VAL A C 1
ATOM 764 O O . VAL A 1 107 ? -2.297 5.650 -0.901 1.00 83.06 107 VAL A O 1
ATOM 767 N N . ASP A 1 108 ? -4.120 6.660 -0.038 1.00 86.06 108 ASP A N 1
ATOM 768 C CA . ASP A 1 108 ? -3.511 7.161 1.192 1.00 86.06 108 ASP A CA 1
ATOM 769 C C . ASP A 1 108 ? -4.218 6.490 2.393 1.00 86.06 108 ASP A C 1
ATOM 771 O O . ASP A 1 108 ? -5.409 6.696 2.645 1.00 86.06 108 ASP A O 1
ATOM 775 N N . LEU A 1 109 ? -3.486 5.628 3.110 1.00 84.12 109 LEU A N 1
ATOM 776 C CA . LEU A 1 109 ? -3.993 4.822 4.229 1.00 84.12 109 LEU A CA 1
ATOM 777 C C . LEU A 1 109 ? -3.287 5.185 5.538 1.00 84.12 109 LEU A C 1
ATOM 779 O O . LEU A 1 109 ? -2.055 5.194 5.587 1.00 84.12 109 LEU A O 1
ATOM 783 N N . ASP A 1 110 ? -4.059 5.397 6.601 1.00 83.56 110 ASP A N 1
ATOM 784 C CA . ASP A 1 110 ? -3.548 5.683 7.945 1.00 83.56 110 ASP A CA 1
ATOM 785 C C . ASP A 1 110 ? -4.308 4.826 8.973 1.00 83.56 110 ASP A C 1
ATOM 787 O O . ASP A 1 110 ? -5.513 4.981 9.190 1.00 83.56 110 ASP A O 1
ATOM 791 N N . LEU A 1 111 ? -3.616 3.827 9.521 1.00 81.56 111 LEU A N 1
ATOM 792 C CA . LEU A 1 111 ? -4.214 2.681 10.209 1.00 81.56 111 LEU A CA 1
ATOM 793 C C . LEU A 1 111 ? -3.571 2.511 11.586 1.00 81.56 111 LEU A C 1
ATOM 795 O O . LEU A 1 111 ? -2.363 2.289 11.674 1.00 81.56 111 LEU A O 1
ATOM 799 N N . TYR A 1 112 ? -4.370 2.590 12.652 1.00 81.94 112 TYR A N 1
ATOM 800 C CA . TYR A 1 112 ? -3.903 2.448 14.035 1.00 81.94 112 TYR A CA 1
ATOM 801 C C . TYR A 1 112 ? -4.625 1.304 14.734 1.00 81.94 112 TYR A C 1
ATOM 803 O O . TYR A 1 112 ? -5.855 1.288 14.788 1.00 81.94 112 TYR A O 1
ATOM 811 N N . GLY A 1 113 ? -3.867 0.352 15.283 1.00 75.00 113 GLY A N 1
ATOM 812 C CA . GLY A 1 113 ? -4.481 -0.806 15.924 1.00 75.00 113 GLY A CA 1
ATOM 813 C C . GLY A 1 113 ? -3.545 -1.774 16.625 1.00 75.00 113 GLY A C 1
ATOM 814 O O . GLY A 1 113 ? -2.569 -1.367 17.251 1.00 75.00 113 GLY A O 1
ATOM 815 N N . ASN A 1 114 ? -3.895 -3.058 16.542 1.00 72.00 114 ASN A N 1
ATOM 816 C CA . ASN A 1 114 ? -3.036 -4.189 16.903 1.00 72.00 114 ASN A CA 1
ATOM 817 C C . ASN A 1 114 ? -2.930 -5.217 15.759 1.00 72.00 114 ASN A C 1
ATOM 819 O O . ASN A 1 114 ? -1.961 -5.965 15.686 1.00 72.00 114 ASN A O 1
ATOM 823 N N . GLN A 1 115 ? -3.926 -5.292 14.874 1.00 81.69 115 GLN A N 1
ATOM 824 C CA . GLN A 1 115 ? -3.954 -6.198 13.727 1.00 81.69 115 GLN A CA 1
ATOM 825 C C . GLN A 1 115 ? -4.433 -5.432 12.493 1.00 81.69 115 GLN A C 1
ATOM 827 O O . GLN A 1 115 ? -5.636 -5.271 12.286 1.00 81.69 115 GLN A O 1
ATOM 832 N N . ASN A 1 116 ? -3.500 -4.955 11.672 1.00 82.06 116 ASN A N 1
ATOM 833 C CA . ASN A 1 116 ? -3.818 -4.215 10.454 1.00 82.06 116 ASN A CA 1
ATOM 834 C C . ASN A 1 116 ? -3.539 -5.091 9.222 1.00 82.06 116 ASN A C 1
ATOM 836 O O . ASN A 1 116 ? -2.413 -5.542 9.015 1.00 82.06 116 ASN A O 1
ATOM 840 N N . GLN A 1 117 ? -4.555 -5.329 8.395 1.00 87.19 117 GLN A N 1
ATOM 841 C CA . GLN A 1 117 ? -4.458 -6.100 7.156 1.00 87.19 117 GLN A CA 1
ATOM 842 C C . GLN A 1 117 ? -4.866 -5.227 5.974 1.00 87.19 117 GLN A C 1
ATOM 844 O O . GLN A 1 117 ? -6.018 -4.807 5.859 1.00 87.19 117 GLN A O 1
ATOM 849 N N . VAL A 1 118 ? -3.917 -4.973 5.080 1.00 86.00 118 VAL A N 1
ATOM 850 C CA . VAL A 1 118 ? -4.097 -4.115 3.912 1.00 86.00 118 VAL A CA 1
ATOM 851 C C . VAL A 1 118 ? -3.806 -4.904 2.648 1.00 86.00 118 VAL A C 1
ATOM 853 O O . VAL A 1 118 ? -2.733 -5.487 2.509 1.00 86.00 118 VAL A O 1
ATOM 856 N N . THR A 1 119 ? -4.744 -4.878 1.705 1.00 88.00 119 THR A N 1
ATOM 857 C CA . THR A 1 119 ? -4.515 -5.305 0.321 1.00 88.00 119 THR A CA 1
ATOM 858 C C . THR A 1 119 ? -4.852 -4.158 -0.622 1.00 88.00 119 THR A C 1
ATOM 860 O O . THR A 1 119 ? -5.981 -3.664 -0.624 1.00 88.00 119 THR A O 1
ATOM 863 N N . ILE A 1 120 ? -3.876 -3.747 -1.428 1.00 85.31 120 ILE A N 1
ATOM 864 C CA . ILE A 1 120 ? -4.033 -2.757 -2.494 1.00 85.31 120 ILE A CA 1
ATOM 865 C C . ILE A 1 120 ? -3.720 -3.453 -3.817 1.00 85.31 120 ILE A C 1
ATOM 867 O O . ILE A 1 120 ? -2.635 -4.002 -3.982 1.00 85.31 120 ILE A O 1
ATOM 871 N N . ALA A 1 121 ? -4.660 -3.419 -4.753 1.00 85.19 121 ALA A N 1
ATOM 872 C CA . ALA A 1 121 ? -4.488 -3.889 -6.119 1.00 85.19 121 ALA A CA 1
ATOM 873 C C . ALA A 1 121 ? -4.829 -2.745 -7.080 1.00 85.19 121 ALA A C 1
ATOM 875 O O . ALA A 1 121 ? -5.957 -2.250 -7.076 1.00 85.19 121 ALA A O 1
ATOM 876 N N . VAL A 1 122 ? -3.862 -2.321 -7.889 1.00 78.44 122 VAL A N 1
ATOM 877 C CA . VAL A 1 122 ? -4.053 -1.285 -8.911 1.00 78.44 122 VAL A CA 1
ATOM 878 C C . VAL A 1 122 ? -3.634 -1.856 -10.261 1.00 78.44 122 VAL A C 1
ATOM 880 O O . VAL A 1 122 ? -2.509 -2.332 -10.405 1.00 78.44 122 VAL A O 1
ATOM 883 N N . SER A 1 123 ? -4.536 -1.857 -11.241 1.00 78.50 123 SER A N 1
ATOM 884 C CA . SER A 1 123 ? -4.308 -2.508 -12.536 1.00 78.50 123 SER A CA 1
ATOM 885 C C . SER A 1 123 ? -4.735 -1.655 -13.727 1.00 78.50 123 SER A C 1
ATOM 887 O O . SER A 1 123 ? -5.722 -0.923 -13.661 1.00 78.50 123 SER A O 1
ATOM 889 N N . GLU A 1 124 ? -4.004 -1.785 -14.839 1.00 70.88 124 GLU A N 1
ATOM 890 C CA . GLU A 1 124 ? -4.258 -1.055 -16.093 1.00 70.88 124 GLU A CA 1
ATOM 891 C C . GLU A 1 124 ? -4.296 0.468 -15.865 1.00 70.88 124 GLU A C 1
ATOM 893 O O . GLU A 1 124 ? -5.256 1.140 -16.246 1.00 70.88 124 GLU A O 1
ATOM 898 N N . SER A 1 125 ? -3.284 0.994 -15.158 1.00 64.44 125 SER A N 1
ATOM 899 C CA . SER A 1 125 ? -3.378 2.303 -14.503 1.00 64.44 125 SER A CA 1
ATOM 900 C C . SER A 1 125 ? -2.160 3.218 -14.685 1.00 64.44 125 SER A C 1
ATOM 902 O O . SER A 1 125 ? -1.010 2.819 -14.463 1.00 64.44 125 SER A O 1
ATOM 904 N N . ASP A 1 126 ? -2.442 4.474 -15.036 1.00 64.31 126 ASP A N 1
ATOM 905 C CA . ASP A 1 126 ? -1.492 5.588 -15.101 1.00 64.31 126 ASP A CA 1
ATOM 906 C C . ASP A 1 126 ? -1.496 6.386 -13.775 1.00 64.31 126 ASP A C 1
ATOM 908 O O . ASP A 1 126 ? -2.456 6.391 -13.008 1.00 64.31 126 ASP A O 1
ATOM 912 N N . GLY A 1 127 ? -0.394 7.079 -13.479 1.00 61.03 127 GLY A N 1
ATOM 913 C CA . GLY A 1 127 ? -0.263 7.983 -12.329 1.00 61.03 127 GLY A CA 1
ATOM 914 C C . GLY A 1 127 ? -0.386 7.358 -10.927 1.00 61.03 127 GLY A C 1
ATOM 915 O O . GLY A 1 127 ? -0.944 8.005 -10.043 1.00 61.03 127 GLY A O 1
ATOM 916 N N . ASN A 1 128 ? 0.110 6.138 -10.680 1.00 66.25 128 ASN A N 1
ATOM 917 C CA . ASN A 1 128 ? -0.142 5.445 -9.401 1.00 66.25 128 ASN A CA 1
ATOM 918 C C . ASN A 1 128 ? 0.680 5.990 -8.210 1.00 66.25 128 ASN A C 1
ATOM 920 O O . ASN A 1 128 ? 1.913 6.025 -8.248 1.00 66.25 128 ASN A O 1
ATOM 924 N N . LYS A 1 129 ? 0.017 6.323 -7.097 1.00 74.25 129 LYS A N 1
ATOM 925 C CA . LYS A 1 129 ? 0.642 6.715 -5.822 1.00 74.25 129 LYS A CA 1
ATOM 926 C C . LYS A 1 129 ? 0.008 5.944 -4.665 1.00 74.25 129 LYS A C 1
ATOM 928 O O . LYS A 1 129 ? -1.202 6.006 -4.473 1.00 74.25 129 LYS A O 1
ATOM 933 N N . VAL A 1 130 ? 0.834 5.273 -3.862 1.00 74.75 130 VAL A N 1
ATOM 934 C CA . VAL A 1 130 ? 0.389 4.510 -2.684 1.00 74.75 130 VAL A CA 1
ATOM 935 C C . VAL A 1 130 ? 1.187 4.951 -1.462 1.00 74.75 130 VAL A C 1
ATOM 937 O O . VAL A 1 130 ? 2.405 4.794 -1.425 1.00 74.75 130 VAL A O 1
ATOM 940 N N . ASN A 1 131 ? 0.519 5.474 -0.437 1.00 75.81 131 ASN A N 1
ATOM 941 C CA . ASN A 1 131 ? 1.144 5.759 0.854 1.00 75.81 131 ASN A CA 1
ATOM 942 C C . ASN A 1 131 ? 0.391 5.013 1.949 1.00 75.81 131 ASN A C 1
ATOM 944 O O . ASN A 1 131 ? -0.837 5.045 2.009 1.00 75.81 131 ASN A O 1
ATOM 948 N N . SER A 1 132 ? 1.134 4.340 2.824 1.00 72.69 132 SER A N 1
ATOM 949 C CA . SER A 1 132 ? 0.553 3.599 3.939 1.00 72.69 132 SER A CA 1
ATOM 950 C C . SER A 1 132 ? 1.350 3.836 5.216 1.00 72.69 132 SER A C 1
ATOM 952 O O . SER A 1 132 ? 2.526 3.476 5.318 1.00 72.69 132 SER A O 1
ATOM 954 N N . ALA A 1 133 ? 0.692 4.440 6.199 1.00 76.25 133 ALA A N 1
ATOM 955 C CA . ALA A 1 133 ? 1.139 4.468 7.579 1.00 76.25 133 ALA A CA 1
ATOM 956 C C . ALA A 1 133 ? 0.346 3.409 8.353 1.00 76.25 133 ALA A C 1
ATOM 958 O O . ALA A 1 133 ? -0.885 3.430 8.368 1.00 76.25 133 ALA A O 1
ATOM 959 N N . ILE A 1 134 ? 1.054 2.460 8.970 1.00 71.56 134 ILE A N 1
ATOM 960 C CA . ILE A 1 134 ? 0.433 1.420 9.795 1.00 71.56 134 ILE A CA 1
ATOM 961 C C . ILE A 1 134 ? 1.099 1.442 11.169 1.00 71.56 134 ILE A C 1
ATOM 963 O O . ILE A 1 134 ? 2.208 0.940 11.370 1.00 71.56 134 ILE A O 1
ATOM 967 N N . GLY A 1 135 ? 0.420 2.086 12.111 1.00 64.50 135 GLY A N 1
ATOM 968 C CA . GLY A 1 135 ? 0.830 2.202 13.499 1.00 64.50 135 GLY A CA 1
ATOM 969 C C . GLY A 1 135 ? 0.125 1.186 14.391 1.00 64.50 135 GLY A C 1
ATOM 970 O O . GLY A 1 135 ? -0.947 0.667 14.077 1.00 64.50 135 GLY A O 1
ATOM 971 N N . ASN A 1 136 ? 0.710 0.953 15.562 1.00 64.81 136 ASN A N 1
ATOM 972 C CA . ASN A 1 136 ? 0.047 0.225 16.633 1.00 64.81 136 ASN A CA 1
ATOM 973 C C . ASN A 1 136 ? -0.032 1.087 17.891 1.00 64.81 136 ASN A C 1
ATOM 975 O O . ASN A 1 136 ? 0.918 1.800 18.216 1.00 64.81 136 ASN A O 1
ATOM 979 N N . GLU A 1 137 ? -1.153 1.010 18.612 1.00 60.31 137 GLU A N 1
ATOM 980 C CA . GLU A 1 137 ? -1.312 1.703 19.902 1.00 60.31 137 GLU A CA 1
ATOM 981 C C . GLU A 1 137 ? -0.589 0.969 21.055 1.00 60.31 137 GLU A C 1
ATOM 983 O O . GLU A 1 137 ? -0.471 1.498 22.162 1.00 60.31 137 GLU A O 1
ATOM 988 N N . SER A 1 138 ? -0.081 -0.244 20.805 1.00 60.56 138 SER A N 1
ATOM 989 C CA . SER A 1 138 ? 0.586 -1.107 21.782 1.00 60.56 138 SER A CA 1
ATOM 990 C C . SER A 1 138 ? 1.789 -1.836 21.171 1.00 60.56 138 SER A C 1
ATOM 992 O O . SER A 1 138 ? 1.705 -2.398 20.083 1.00 60.56 138 SER A O 1
ATOM 994 N N . GLU A 1 139 ? 2.899 -1.896 21.915 1.00 55.25 139 GLU A N 1
ATOM 995 C CA . GLU A 1 139 ? 4.097 -2.688 21.570 1.00 55.25 139 GLU A CA 1
ATOM 996 C C . GLU A 1 139 ? 3.872 -4.212 21.716 1.00 55.25 139 GLU A C 1
ATOM 998 O O . GLU A 1 139 ? 4.708 -5.025 21.319 1.00 55.25 139 GLU A O 1
ATOM 1003 N N . ALA A 1 140 ? 2.759 -4.624 22.334 1.00 52.72 140 ALA A N 1
ATOM 1004 C CA . ALA A 1 140 ? 2.490 -6.015 22.677 1.00 52.72 140 ALA A CA 1
ATOM 1005 C C . ALA A 1 140 ? 1.854 -6.801 21.513 1.00 52.72 140 ALA A C 1
ATOM 1007 O O . ALA A 1 140 ? 0.637 -6.964 21.486 1.00 52.72 140 ALA A O 1
ATOM 1008 N N . ALA A 1 141 ? 2.712 -7.350 20.643 1.00 53.91 141 ALA A N 1
ATOM 1009 C CA . ALA A 1 141 ? 2.416 -8.331 19.587 1.00 53.91 141 ALA A CA 1
ATOM 1010 C C . ALA A 1 141 ? 1.344 -7.890 18.574 1.00 53.91 141 ALA A C 1
ATOM 1012 O O . ALA A 1 141 ? 0.146 -8.097 18.772 1.00 53.91 141 ALA A O 1
ATOM 1013 N N . SER A 1 142 ? 1.792 -7.326 17.453 1.00 64.56 142 SER A N 1
ATOM 1014 C CA . SER A 1 142 ? 0.921 -6.590 16.538 1.00 64.56 142 SER A CA 1
ATOM 1015 C C . SER A 1 142 ? 1.168 -6.923 15.065 1.00 64.56 142 SER A C 1
ATOM 1017 O O . SER A 1 142 ? 1.974 -6.284 14.390 1.00 64.56 142 SER A O 1
ATOM 1019 N N . ASN A 1 143 ? 0.460 -7.930 14.560 1.00 71.75 143 ASN A N 1
ATOM 1020 C CA . ASN A 1 143 ? 0.660 -8.440 13.208 1.00 71.75 143 ASN A CA 1
ATOM 1021 C C . ASN A 1 143 ? 0.096 -7.461 12.163 1.00 71.75 143 ASN A C 1
ATOM 1023 O O . ASN A 1 143 ? -1.111 -7.427 11.909 1.00 71.75 143 ASN A O 1
ATOM 1027 N N . ASN A 1 144 ? 0.986 -6.696 11.530 1.00 75.62 144 ASN A N 1
ATOM 1028 C CA . ASN A 1 144 ? 0.664 -5.832 10.398 1.00 75.62 144 ASN A CA 1
ATOM 1029 C C . ASN A 1 144 ? 1.043 -6.515 9.086 1.00 75.62 144 ASN A C 1
ATOM 1031 O O . ASN A 1 144 ? 2.199 -6.882 8.889 1.00 75.62 144 ASN A O 1
ATOM 1035 N N . THR A 1 145 ? 0.097 -6.634 8.160 1.00 82.06 145 THR A N 1
ATOM 1036 C CA . THR A 1 145 ? 0.353 -7.110 6.795 1.00 82.06 145 THR A CA 1
ATOM 1037 C C . THR A 1 145 ? -0.072 -6.050 5.794 1.00 82.06 145 THR A C 1
ATOM 1039 O O . THR A 1 145 ? -1.238 -5.659 5.761 1.00 82.06 145 THR A O 1
ATOM 1042 N N . LEU A 1 146 ? 0.870 -5.620 4.957 1.00 83.31 146 LEU A N 1
ATOM 1043 C CA . LEU A 1 146 ? 0.627 -4.771 3.799 1.00 83.31 146 LEU A CA 1
ATOM 1044 C C . LEU A 1 146 ? 1.002 -5.542 2.533 1.00 83.31 146 LEU A C 1
ATOM 1046 O O . LEU A 1 146 ? 2.166 -5.884 2.351 1.00 83.31 146 LEU A O 1
ATOM 1050 N N . ASN A 1 147 ? 0.018 -5.792 1.674 1.00 85.50 147 ASN A N 1
ATOM 1051 C CA . ASN A 1 147 ? 0.195 -6.363 0.344 1.00 85.50 147 ASN A CA 1
ATOM 1052 C C . ASN A 1 147 ? -0.168 -5.310 -0.714 1.00 85.50 147 ASN A C 1
ATOM 1054 O O . ASN A 1 147 ? -1.291 -4.793 -0.702 1.00 85.50 147 ASN A O 1
ATOM 1058 N N . VAL A 1 148 ? 0.763 -4.990 -1.612 1.00 82.44 148 VAL A N 1
ATOM 1059 C CA . VAL A 1 148 ? 0.566 -4.034 -2.712 1.00 82.44 148 VAL A CA 1
ATOM 1060 C C . VAL A 1 148 ? 0.906 -4.702 -4.039 1.00 82.44 148 VAL A C 1
ATOM 1062 O O . VAL A 1 148 ? 2.041 -5.114 -4.258 1.00 82.44 148 VAL A O 1
ATOM 1065 N N . VAL A 1 149 ? -0.069 -4.755 -4.944 1.00 83.56 149 VAL A N 1
ATOM 1066 C CA . VAL A 1 149 ? 0.079 -5.278 -6.306 1.00 83.56 149 VAL A CA 1
ATOM 1067 C C . VAL A 1 149 ? -0.217 -4.161 -7.305 1.00 83.56 149 VAL A C 1
ATOM 1069 O O . VAL A 1 149 ? -1.299 -3.573 -7.268 1.00 83.56 149 VAL A O 1
ATOM 1072 N N . ILE A 1 150 ? 0.733 -3.876 -8.199 1.00 76.00 150 ILE A N 1
ATOM 1073 C CA . ILE A 1 150 ? 0.574 -2.924 -9.309 1.00 76.00 150 ILE A CA 1
ATOM 1074 C C . ILE A 1 150 ? 0.864 -3.646 -10.628 1.00 76.00 150 ILE A C 1
ATOM 1076 O O . ILE A 1 150 ? 1.955 -4.188 -10.794 1.00 76.00 150 ILE A O 1
ATOM 1080 N N . ASP A 1 151 ? -0.086 -3.635 -11.566 1.00 76.25 151 ASP A N 1
ATOM 1081 C CA . ASP A 1 151 ? -0.006 -4.420 -12.807 1.00 76.25 151 ASP A CA 1
ATOM 1082 C C . ASP A 1 151 ? -0.445 -3.636 -14.065 1.00 76.25 151 ASP A C 1
ATOM 1084 O O . ASP A 1 151 ? -1.330 -2.782 -14.021 1.00 76.25 151 ASP A O 1
ATOM 1088 N N . SER A 1 152 ? 0.147 -3.994 -15.207 1.00 56.84 152 SER A N 1
ATOM 1089 C CA . SER A 1 152 ? -0.219 -3.621 -16.583 1.00 56.84 152 SER A CA 1
ATOM 1090 C C . SER A 1 152 ? -0.105 -2.133 -16.991 1.00 56.84 152 SER A C 1
ATOM 1092 O O . SER A 1 152 ? -0.961 -1.302 -16.699 1.00 56.84 152 SER A O 1
ATOM 1094 N N . LEU A 1 153 ? 0.928 -1.852 -17.803 1.00 55.00 153 LEU A N 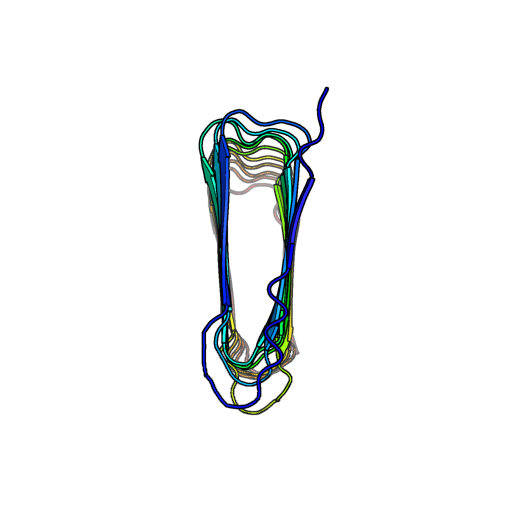1
ATOM 1095 C CA . LEU A 1 153 ? 1.254 -0.603 -18.532 1.00 55.00 153 LEU A CA 1
ATOM 1096 C C . LEU A 1 153 ? 1.601 0.632 -17.673 1.00 55.00 153 LEU A C 1
ATOM 1098 O O . LEU A 1 153 ? 1.368 1.767 -18.080 1.00 55.00 153 LEU A O 1
ATOM 1102 N N . SER A 1 154 ? 2.206 0.410 -16.508 1.00 55.62 154 SER A N 1
ATOM 1103 C CA . SER A 1 154 ? 2.248 1.381 -15.407 1.00 55.62 154 SER A CA 1
ATOM 1104 C C . SER A 1 154 ? 3.164 2.613 -15.566 1.00 55.62 154 SER A C 1
ATOM 1106 O O . SER A 1 154 ? 4.336 2.532 -15.932 1.00 55.62 154 SER A O 1
ATOM 1108 N N . ASN A 1 155 ? 2.654 3.756 -15.103 1.00 52.84 155 ASN A N 1
ATOM 1109 C CA . ASN A 1 155 ? 3.377 5.009 -14.833 1.00 52.84 155 ASN A CA 1
ATOM 1110 C C . ASN A 1 155 ? 2.792 5.625 -13.537 1.00 52.84 155 ASN A C 1
ATOM 1112 O O . ASN A 1 155 ? 1.674 5.293 -13.172 1.00 52.84 155 ASN A O 1
ATOM 1116 N N . THR A 1 156 ? 3.395 6.544 -12.777 1.00 52.06 156 THR A N 1
ATOM 1117 C CA . THR A 1 156 ? 4.812 6.922 -12.643 1.00 52.06 156 THR A CA 1
ATOM 1118 C C . THR A 1 156 ? 5.170 6.696 -11.165 1.00 52.06 156 THR A C 1
ATOM 1120 O O . THR A 1 156 ? 5.112 7.627 -10.363 1.00 52.06 156 THR A O 1
ATOM 1123 N N . ASN A 1 157 ? 5.328 5.432 -10.760 1.00 54.44 157 ASN A N 1
ATOM 1124 C CA . ASN A 1 157 ? 4.842 5.011 -9.437 1.00 54.44 157 ASN A CA 1
ATOM 1125 C C . ASN A 1 157 ? 5.694 5.503 -8.248 1.00 54.44 157 ASN A C 1
ATOM 1127 O O . ASN A 1 157 ? 6.918 5.555 -8.310 1.00 54.44 157 ASN A O 1
ATOM 1131 N N . THR A 1 158 ? 5.080 5.793 -7.100 1.00 55.59 158 THR A N 1
ATOM 1132 C CA . THR A 1 158 ? 5.826 6.004 -5.842 1.00 55.59 158 THR A CA 1
ATOM 1133 C C . THR A 1 158 ? 5.083 5.371 -4.671 1.00 55.59 158 THR A C 1
ATOM 1135 O O . THR A 1 158 ? 3.887 5.612 -4.496 1.00 55.59 158 THR A O 1
ATOM 1138 N N . ILE A 1 159 ? 5.796 4.552 -3.890 1.00 63.03 159 ILE A N 1
ATOM 1139 C CA . ILE A 1 159 ? 5.250 3.795 -2.755 1.00 63.03 159 ILE A CA 1
ATOM 1140 C C . ILE A 1 159 ? 6.049 4.140 -1.497 1.00 63.03 159 ILE A C 1
ATOM 1142 O O . ILE A 1 159 ? 7.258 3.934 -1.465 1.00 63.03 159 ILE A O 1
ATOM 1146 N N . THR A 1 160 ? 5.406 4.653 -0.448 1.00 53.28 160 THR A N 1
ATOM 1147 C CA . THR A 1 160 ? 6.081 4.895 0.843 1.00 53.28 160 THR A CA 1
ATOM 1148 C C . THR A 1 160 ? 5.320 4.234 1.982 1.00 53.28 160 THR A C 1
ATOM 1150 O O . THR A 1 160 ? 4.113 4.435 2.129 1.00 53.28 160 THR A O 1
ATOM 1153 N N . THR A 1 161 ? 6.029 3.447 2.793 1.00 62.34 161 THR A N 1
ATOM 1154 C CA . THR A 1 161 ? 5.438 2.645 3.871 1.00 62.34 161 THR A CA 1
ATOM 1155 C C . THR A 1 161 ? 6.247 2.764 5.158 1.00 62.34 161 THR A C 1
ATOM 1157 O O . THR A 1 161 ? 7.466 2.573 5.132 1.00 62.34 161 THR A O 1
ATOM 1160 N N . ALA A 1 162 ? 5.580 2.999 6.288 1.00 56.38 162 ALA A N 1
ATOM 1161 C CA . ALA A 1 162 ? 6.209 2.955 7.608 1.00 56.38 162 ALA A CA 1
ATOM 1162 C C . ALA A 1 162 ? 5.371 2.121 8.585 1.00 56.38 162 ALA A C 1
ATOM 1164 O O . ALA A 1 162 ? 4.181 2.388 8.764 1.00 56.38 162 ALA A O 1
ATOM 1165 N N . GLN A 1 163 ? 6.003 1.132 9.222 1.00 60.22 163 GLN A N 1
ATOM 1166 C CA . GLN A 1 163 ? 5.367 0.258 10.210 1.00 60.22 163 GLN A CA 1
ATOM 1167 C C . GLN A 1 163 ? 6.095 0.317 11.560 1.00 60.22 163 GLN A C 1
ATOM 1169 O O . GLN A 1 163 ? 7.327 0.264 11.632 1.00 60.22 163 GLN A O 1
ATOM 1174 N N . LEU A 1 164 ? 5.321 0.444 12.638 1.00 59.06 164 LEU A N 1
ATOM 1175 C CA . LEU A 1 164 ? 5.808 0.532 14.018 1.00 59.06 164 LEU A CA 1
ATOM 1176 C C . LEU A 1 164 ? 5.310 -0.679 14.820 1.00 59.06 164 LEU A C 1
ATOM 1178 O O . LEU A 1 164 ? 4.137 -1.028 14.694 1.00 59.06 164 LEU A O 1
ATOM 1182 N N . SER A 1 165 ? 6.153 -1.232 15.704 1.00 62.84 165 SER A N 1
ATOM 1183 C CA . SER A 1 165 ? 5.926 -2.462 16.500 1.00 62.84 165 SER A CA 1
ATOM 1184 C C . SER A 1 165 ? 6.318 -3.764 15.774 1.00 62.84 165 SER A C 1
ATOM 1186 O O . SER A 1 165 ? 6.958 -3.716 14.730 1.00 62.84 165 SER A O 1
ATOM 1188 N N . THR A 1 166 ? 6.085 -4.913 16.412 1.00 61.69 166 THR A N 1
ATOM 1189 C CA . THR A 1 166 ? 6.677 -6.242 16.141 1.00 61.69 166 THR A CA 1
ATOM 1190 C C . THR A 1 166 ? 5.939 -7.052 15.074 1.00 61.69 166 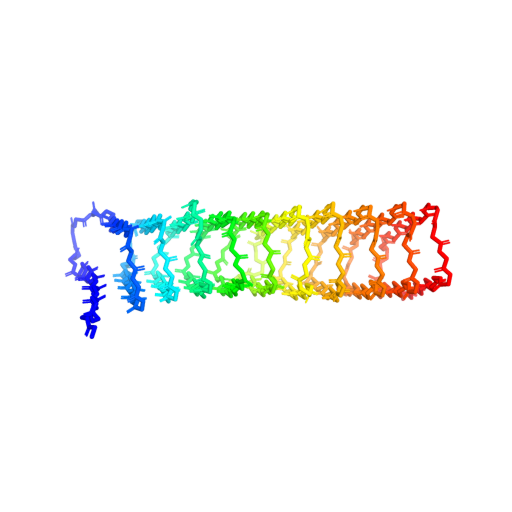THR A C 1
ATOM 1192 O O . THR A 1 166 ? 4.732 -6.912 14.934 1.00 61.69 166 THR A O 1
ATOM 1195 N N . GLU A 1 167 ? 6.657 -7.946 14.377 1.00 71.25 167 GLU A N 1
ATOM 1196 C CA . GLU A 1 167 ? 6.096 -8.917 13.411 1.00 71.25 167 GLU A CA 1
ATOM 1197 C C . GLU A 1 167 ? 5.378 -8.289 12.194 1.00 71.25 167 GLU A C 1
ATOM 1199 O O . GLU A 1 167 ? 4.300 -8.738 11.796 1.00 71.25 167 GLU A O 1
ATOM 1204 N N . ASN A 1 168 ? 5.960 -7.258 11.563 1.00 72.56 168 ASN A N 1
ATOM 1205 C CA . ASN A 1 168 ? 5.360 -6.684 10.353 1.00 72.56 168 ASN A CA 1
ATOM 1206 C C . ASN A 1 168 ? 5.806 -7.387 9.056 1.00 72.56 168 ASN A C 1
ATOM 1208 O O . ASN A 1 168 ? 6.982 -7.716 8.870 1.00 72.56 168 ASN A O 1
ATOM 1212 N N . LEU A 1 169 ? 4.868 -7.513 8.115 1.00 80.56 169 LEU A N 1
ATOM 1213 C CA . LEU A 1 169 ? 5.083 -7.970 6.745 1.00 80.56 169 LEU A CA 1
ATOM 1214 C C . LEU A 1 169 ? 4.709 -6.867 5.742 1.00 80.56 169 LEU A C 1
ATOM 1216 O O . LEU A 1 169 ? 3.598 -6.330 5.778 1.00 80.56 169 LEU A O 1
ATOM 1220 N N . ILE A 1 170 ? 5.630 -6.577 4.824 1.00 79.75 170 ILE A N 1
ATOM 1221 C CA . ILE A 1 170 ? 5.391 -5.818 3.591 1.00 79.75 170 ILE A CA 1
ATOM 1222 C C . ILE A 1 170 ? 5.685 -6.750 2.417 1.00 79.75 170 ILE A C 1
ATOM 1224 O O . ILE A 1 170 ? 6.772 -7.323 2.347 1.00 79.75 170 ILE A O 1
ATOM 1228 N N . ASP A 1 171 ? 4.720 -6.883 1.516 1.00 83.88 171 ASP A N 1
ATOM 1229 C CA . ASP A 1 171 ? 4.810 -7.621 0.258 1.00 83.88 171 ASP A CA 1
ATOM 1230 C C . ASP A 1 171 ? 4.425 -6.649 -0.871 1.00 83.88 171 ASP A C 1
ATOM 1232 O O . ASP A 1 171 ? 3.328 -6.080 -0.860 1.00 83.88 171 ASP A O 1
ATOM 1236 N N . ILE A 1 172 ? 5.359 -6.359 -1.779 1.00 81.81 172 ILE A N 1
ATOM 1237 C CA . ILE A 1 172 ? 5.171 -5.410 -2.885 1.00 81.81 172 ILE A CA 1
ATOM 1238 C C . ILE A 1 172 ? 5.529 -6.104 -4.197 1.00 81.81 172 ILE A C 1
ATOM 1240 O O . ILE A 1 172 ? 6.683 -6.473 -4.417 1.00 81.81 172 ILE A O 1
ATOM 1244 N N . ASN A 1 173 ? 4.555 -6.202 -5.099 1.00 82.31 173 ASN A N 1
ATOM 1245 C CA . ASN A 1 173 ? 4.719 -6.764 -6.433 1.00 82.31 173 ASN A CA 1
ATOM 1246 C C . ASN A 1 173 ? 4.366 -5.720 -7.505 1.00 82.31 173 ASN A C 1
ATOM 1248 O O . ASN A 1 173 ? 3.269 -5.155 -7.492 1.00 82.31 173 ASN A O 1
ATOM 1252 N N . ILE A 1 174 ? 5.299 -5.451 -8.421 1.00 74.19 174 ILE A N 1
ATOM 1253 C CA . ILE A 1 174 ? 5.112 -4.522 -9.543 1.00 74.19 174 ILE A CA 1
ATOM 1254 C C . ILE A 1 174 ? 5.450 -5.232 -10.862 1.00 74.19 174 ILE A C 1
ATOM 1256 O O . ILE A 1 174 ? 6.586 -5.689 -11.054 1.00 74.19 174 ILE A O 1
ATOM 1260 N N . SER A 1 175 ? 4.483 -5.289 -11.783 1.00 75.44 175 SER A N 1
ATOM 1261 C CA . SER A 1 175 ? 4.588 -6.021 -13.052 1.00 75.44 175 SER A CA 1
ATOM 1262 C C . SER A 1 175 ? 4.094 -5.263 -14.298 1.00 75.44 175 SER A C 1
ATOM 1264 O O . SER A 1 175 ? 3.290 -4.335 -14.248 1.00 75.44 175 SER A O 1
ATOM 1266 N N . GLU A 1 176 ? 4.621 -5.720 -15.439 1.00 60.59 176 GLU A N 1
ATOM 1267 C CA . GLU A 1 176 ? 4.289 -5.376 -16.831 1.00 60.59 176 GLU A CA 1
ATOM 1268 C C . GLU A 1 176 ? 4.357 -3.883 -17.242 1.00 60.59 176 GLU A C 1
ATOM 1270 O O . GLU A 1 176 ? 3.364 -3.160 -17.297 1.00 60.59 176 GLU A O 1
ATOM 1275 N N . SER A 1 177 ? 5.541 -3.489 -17.741 1.00 54.44 177 SER A N 1
ATOM 1276 C CA . SER A 1 177 ? 5.851 -2.236 -18.472 1.00 54.44 177 SER A CA 1
ATOM 1277 C C . SER A 1 177 ? 5.939 -0.943 -17.643 1.00 54.44 177 SER A C 1
ATOM 1279 O O . SER A 1 177 ? 5.691 0.141 -18.169 1.00 54.44 177 SER A O 1
ATOM 1281 N N . SER A 1 178 ? 6.338 -1.047 -16.374 1.00 56.25 178 SER A N 1
ATOM 1282 C CA . SER A 1 178 ? 6.334 0.058 -15.403 1.00 56.25 178 SER A CA 1
ATOM 1283 C C . SER A 1 178 ? 7.454 1.097 -15.584 1.00 56.25 178 SER A C 1
ATOM 1285 O O . SER A 1 178 ? 8.615 0.722 -15.704 1.00 56.25 178 SER A O 1
ATOM 1287 N N . GLN A 1 179 ? 7.186 2.402 -15.465 1.00 53.97 179 GLN A N 1
ATOM 1288 C CA . GLN A 1 179 ? 8.236 3.439 -15.377 1.00 53.97 179 GLN A CA 1
ATOM 1289 C C . GLN A 1 179 ? 8.075 4.356 -14.152 1.00 53.97 179 GLN A C 1
ATOM 1291 O O . GLN A 1 179 ? 6.964 4.633 -13.708 1.00 53.97 179 GLN A O 1
ATOM 1296 N N . GLY A 1 180 ? 9.200 4.842 -13.609 1.00 50.44 180 GLY A N 1
ATOM 1297 C CA . GLY A 1 180 ? 9.242 5.889 -12.575 1.00 50.44 180 GLY A CA 1
ATOM 1298 C C . GLY A 1 180 ? 9.179 5.436 -11.110 1.00 50.44 180 GLY A C 1
ATOM 1299 O O . GLY A 1 180 ? 9.009 6.291 -10.248 1.00 50.44 180 GLY A O 1
ATOM 1300 N N . ASN A 1 181 ? 9.315 4.135 -10.819 1.00 54.03 181 ASN A N 1
ATOM 1301 C CA . ASN A 1 181 ? 9.169 3.581 -9.465 1.00 54.03 181 ASN A CA 1
ATOM 1302 C C . ASN A 1 181 ? 10.184 4.158 -8.454 1.00 54.03 181 ASN A C 1
ATOM 1304 O O . ASN A 1 181 ? 11.379 3.877 -8.549 1.00 54.03 181 ASN A O 1
ATOM 1308 N N . SER A 1 182 ? 9.708 4.852 -7.420 1.00 54.75 182 SER A N 1
ATOM 1309 C CA . SER A 1 182 ? 10.503 5.182 -6.227 1.00 54.75 182 SER A CA 1
ATOM 1310 C C . SER A 1 182 ? 9.811 4.643 -4.972 1.00 54.75 182 SER A C 1
ATOM 1312 O O . SER A 1 182 ? 8.687 5.034 -4.663 1.00 54.75 182 SER A O 1
ATOM 1314 N N . ILE A 1 183 ? 10.452 3.722 -4.255 1.00 61.59 183 ILE A N 1
ATOM 1315 C CA . ILE A 1 183 ? 9.863 2.968 -3.141 1.00 61.59 183 ILE A CA 1
ATOM 1316 C C . ILE A 1 183 ? 10.701 3.171 -1.876 1.00 61.59 183 ILE A C 1
ATOM 1318 O O . ILE A 1 183 ? 11.912 2.958 -1.908 1.00 61.59 183 ILE A O 1
ATOM 1322 N N . TYR A 1 184 ? 10.066 3.532 -0.758 1.00 56.72 184 TYR A N 1
ATOM 1323 C CA . TYR A 1 184 ? 10.727 3.597 0.550 1.00 56.72 184 TYR A CA 1
ATOM 1324 C C . TYR A 1 184 ? 9.944 2.797 1.596 1.00 56.72 184 TYR A C 1
ATOM 1326 O O . TYR A 1 184 ? 8.793 3.121 1.895 1.00 56.72 184 TYR A O 1
ATOM 1334 N N . ALA A 1 185 ? 10.575 1.773 2.177 1.00 59.84 185 ALA A N 1
ATOM 1335 C CA . ALA A 1 185 ? 9.959 0.908 3.183 1.00 59.84 185 ALA A CA 1
ATOM 1336 C C . ALA A 1 185 ? 10.749 0.904 4.500 1.00 59.84 185 ALA A C 1
ATOM 1338 O O . ALA A 1 185 ? 11.907 0.486 4.546 1.00 59.84 185 ALA A O 1
ATOM 1339 N N . ALA A 1 186 ? 10.109 1.356 5.582 1.00 57.00 186 ALA A N 1
ATOM 1340 C CA . ALA A 1 186 ? 10.695 1.411 6.917 1.00 57.00 186 ALA A CA 1
ATOM 1341 C C . ALA A 1 186 ? 9.892 0.578 7.928 1.00 57.00 186 ALA A C 1
ATOM 1343 O O . ALA A 1 186 ? 8.669 0.708 8.014 1.00 57.00 186 ALA A O 1
ATOM 1344 N N . GLN A 1 187 ? 10.574 -0.240 8.733 1.00 65.38 187 GLN A N 1
ATOM 1345 C CA . GLN A 1 187 ? 9.940 -1.008 9.811 1.00 65.38 187 GLN A CA 1
ATOM 1346 C C . GLN A 1 187 ? 10.753 -0.905 11.114 1.00 65.38 187 GLN A C 1
ATOM 1348 O O . GLN A 1 187 ? 11.961 -1.146 11.128 1.00 65.38 187 GLN A O 1
ATOM 1353 N N . ASN A 1 188 ? 10.081 -0.567 12.220 1.00 58.81 188 ASN A N 1
ATOM 1354 C CA . ASN A 1 188 ? 10.684 -0.377 13.546 1.00 58.81 188 ASN A CA 1
ATOM 1355 C C . ASN A 1 188 ? 10.083 -1.349 14.586 1.00 58.81 188 ASN A C 1
ATOM 1357 O O . ASN A 1 188 ? 9.159 -0.954 15.299 1.00 58.81 188 ASN A O 1
ATOM 1361 N N . ALA A 1 189 ? 10.605 -2.586 14.652 1.00 62.84 189 ALA A N 1
ATOM 1362 C CA . ALA A 1 189 ? 10.744 -3.476 15.832 1.00 62.84 189 ALA A CA 1
ATOM 1363 C C . ALA A 1 189 ? 11.240 -4.890 15.410 1.00 62.84 189 ALA A C 1
ATOM 1365 O O . ALA A 1 189 ? 11.696 -5.099 14.289 1.00 62.84 189 ALA A O 1
ATOM 1366 N N . GLU A 1 190 ? 11.203 -5.878 16.305 1.00 61.50 190 GLU A N 1
ATOM 1367 C CA . GLU A 1 190 ? 11.680 -7.243 16.028 1.00 61.50 190 GLU A CA 1
ATOM 1368 C C . GLU A 1 190 ? 10.855 -7.988 14.949 1.00 61.50 190 GLU A C 1
ATOM 1370 O O . GLU A 1 190 ? 9.644 -7.786 14.827 1.00 61.50 190 GLU A O 1
ATOM 1375 N N . LEU A 1 191 ? 11.509 -8.932 14.251 1.00 68.19 191 LEU A N 1
ATOM 1376 C CA . LEU A 1 191 ? 10.896 -9.930 13.344 1.00 68.19 191 LEU A CA 1
ATOM 1377 C C . LEU A 1 191 ? 10.219 -9.363 12.080 1.00 68.19 191 LEU A C 1
ATOM 1379 O O . LEU A 1 191 ? 9.193 -9.858 11.618 1.00 68.19 191 LEU A O 1
ATOM 1383 N N . ASN A 1 192 ? 10.829 -8.337 11.503 1.00 71.50 192 ASN A N 1
ATOM 1384 C CA . ASN A 1 192 ? 10.330 -7.608 10.343 1.00 71.50 192 ASN A CA 1
ATOM 1385 C C . ASN A 1 192 ? 10.669 -8.282 9.000 1.00 71.50 192 ASN A C 1
ATOM 1387 O O . ASN A 1 192 ? 11.822 -8.642 8.765 1.00 71.50 192 ASN A O 1
ATOM 1391 N N . ARG A 1 193 ? 9.696 -8.420 8.085 1.00 78.75 193 ARG A N 1
ATOM 1392 C CA . ARG A 1 193 ? 9.926 -8.900 6.707 1.00 78.75 193 ARG A CA 1
ATOM 1393 C C . ARG A 1 193 ? 9.449 -7.893 5.663 1.00 78.75 193 ARG A C 1
ATOM 1395 O O . ARG A 1 193 ? 8.313 -7.425 5.714 1.00 78.75 193 ARG A O 1
ATOM 1402 N N . ILE A 1 194 ? 10.310 -7.653 4.677 1.00 79.19 194 ILE A N 1
ATOM 1403 C CA . ILE A 1 194 ? 10.013 -6.935 3.435 1.00 79.19 194 ILE A CA 1
ATOM 1404 C C . ILE A 1 194 ? 10.332 -7.869 2.265 1.00 79.19 194 ILE A C 1
ATOM 1406 O O . ILE A 1 194 ? 11.446 -8.392 2.182 1.00 79.19 194 ILE A O 1
ATOM 1410 N N . ASP A 1 195 ? 9.366 -8.068 1.374 1.00 82.50 195 ASP A N 1
ATOM 1411 C CA . ASP A 1 195 ? 9.541 -8.680 0.055 1.00 82.50 195 ASP A CA 1
ATOM 1412 C C . ASP A 1 195 ? 9.164 -7.659 -1.026 1.00 82.50 195 ASP A C 1
ATOM 1414 O O . ASP A 1 195 ? 8.113 -7.021 -0.946 1.00 82.50 195 ASP A O 1
ATOM 1418 N N . VAL A 1 196 ? 10.050 -7.468 -2.007 1.00 80.69 196 VAL A N 1
ATOM 1419 C CA . VAL A 1 196 ? 9.848 -6.546 -3.133 1.00 80.69 196 VAL A CA 1
ATOM 1420 C C . VAL A 1 196 ? 10.244 -7.234 -4.438 1.00 80.69 196 VAL A C 1
ATOM 1422 O O . VAL A 1 196 ? 11.434 -7.411 -4.720 1.00 80.69 196 VAL A O 1
ATOM 1425 N N . ASP A 1 197 ? 9.243 -7.564 -5.250 1.00 80.31 197 ASP A N 1
ATOM 1426 C CA . ASP A 1 197 ? 9.381 -8.114 -6.599 1.00 80.31 197 ASP A CA 1
ATOM 1427 C C . ASP A 1 197 ? 9.044 -7.031 -7.644 1.00 80.31 197 ASP A C 1
ATOM 1429 O O . ASP A 1 197 ? 7.914 -6.548 -7.720 1.00 80.31 197 ASP A O 1
ATOM 1433 N N . ILE A 1 198 ? 10.017 -6.653 -8.484 1.00 72.19 198 ILE A N 1
ATOM 1434 C CA . ILE A 1 198 ? 9.821 -5.722 -9.611 1.00 72.19 198 ILE A CA 1
ATOM 1435 C C . ILE A 1 198 ? 10.230 -6.417 -10.911 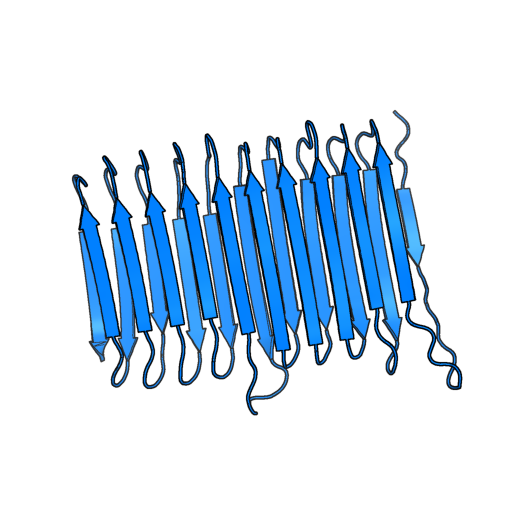1.00 72.19 198 ILE A C 1
ATOM 1437 O O . ILE A 1 198 ? 11.396 -6.786 -11.096 1.00 72.19 198 ILE A O 1
ATOM 1441 N N . THR A 1 199 ? 9.287 -6.567 -11.844 1.00 71.62 199 THR A N 1
ATOM 1442 C CA . THR A 1 199 ? 9.499 -7.347 -13.073 1.00 71.62 199 THR A CA 1
ATOM 1443 C C . THR A 1 199 ? 9.110 -6.606 -14.354 1.00 71.62 199 THR A C 1
ATOM 1445 O O . THR A 1 199 ? 8.084 -5.939 -14.430 1.00 71.62 199 THR A O 1
ATOM 1448 N N . THR A 1 200 ? 9.907 -6.825 -15.405 1.00 64.38 200 THR A N 1
ATOM 1449 C CA . THR A 1 200 ? 9.615 -6.494 -16.812 1.00 64.38 200 THR A CA 1
ATOM 1450 C C . THR A 1 200 ? 9.587 -5.003 -17.172 1.00 64.38 200 THR A C 1
ATOM 1452 O O . THR A 1 200 ?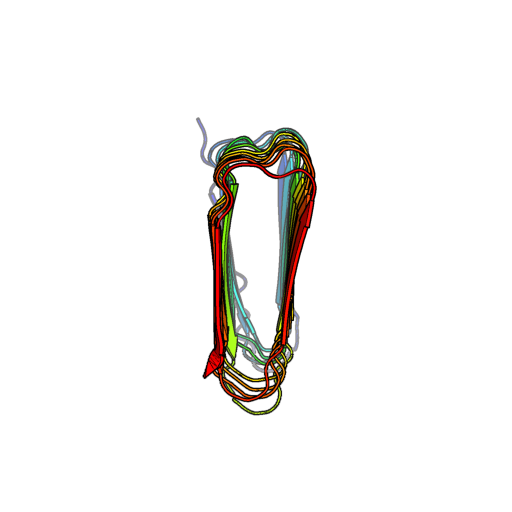 8.552 -4.340 -17.135 1.00 64.38 200 THR A O 1
ATOM 1455 N N . GLY A 1 201 ? 10.714 -4.523 -17.714 1.00 56.59 201 GLY A N 1
ATOM 1456 C CA . GLY A 1 201 ? 10.775 -3.287 -18.510 1.00 56.59 201 GLY A CA 1
ATOM 1457 C C . GLY A 1 201 ? 11.042 -1.994 -17.736 1.00 56.59 201 GLY A C 1
ATOM 1458 O O . GLY A 1 201 ? 10.964 -0.919 -18.329 1.00 56.59 201 GLY A O 1
ATOM 1459 N N . SER A 1 202 ? 11.380 -2.084 -16.449 1.00 60.12 202 SER A N 1
ATOM 1460 C CA . SER A 1 202 ? 11.343 -0.933 -15.544 1.00 60.12 202 SER A CA 1
ATOM 1461 C C . SER A 1 202 ? 12.637 -0.117 -15.495 1.00 60.12 202 SER A C 1
ATOM 1463 O O . SER A 1 202 ? 13.695 -0.635 -15.141 1.00 60.12 202 SER A O 1
ATOM 1465 N N . SER A 1 203 ? 12.571 1.186 -15.773 1.00 58.91 203 SER A N 1
ATOM 1466 C CA . SER A 1 203 ? 13.719 2.102 -15.668 1.00 58.91 203 SER A CA 1
ATOM 1467 C C . SER A 1 203 ? 13.668 3.003 -14.431 1.00 58.91 203 SER A C 1
ATOM 1469 O O . SER A 1 203 ? 12.593 3.425 -14.011 1.00 58.91 203 SER A O 1
ATOM 1471 N N . GLU A 1 204 ? 14.852 3.337 -13.911 1.00 60.12 204 GLU A N 1
ATOM 1472 C CA . GLU A 1 204 ? 15.095 4.264 -12.792 1.00 60.12 204 GLU A CA 1
ATOM 1473 C C . GLU A 1 204 ? 14.448 3.846 -11.458 1.00 60.12 204 GLU A C 1
ATOM 1475 O O . GLU A 1 204 ? 14.090 4.693 -10.646 1.00 60.12 204 GLU A O 1
ATOM 1480 N N . ASN A 1 205 ? 14.335 2.535 -11.197 1.00 63.25 205 ASN A N 1
ATOM 1481 C CA . ASN A 1 205 ? 13.788 2.040 -9.930 1.00 63.25 205 ASN A CA 1
ATOM 1482 C C . ASN A 1 205 ? 14.700 2.433 -8.756 1.00 63.25 205 ASN A C 1
ATOM 1484 O O . ASN A 1 205 ? 15.815 1.912 -8.640 1.00 63.25 205 ASN A O 1
ATOM 1488 N N . VAL A 1 206 ? 14.222 3.313 -7.878 1.00 65.12 206 VAL A N 1
ATOM 1489 C CA . VAL A 1 206 ? 14.872 3.631 -6.601 1.00 65.12 206 VAL A CA 1
ATOM 1490 C C . VAL A 1 206 ? 14.144 2.872 -5.500 1.00 65.12 206 VAL A C 1
ATOM 1492 O O . VAL A 1 206 ? 12.945 3.047 -5.321 1.00 65.12 206 VAL A O 1
ATOM 1495 N N . LEU A 1 207 ? 14.859 2.027 -4.766 1.00 74.00 207 LEU A N 1
ATOM 1496 C CA . LEU A 1 207 ? 14.340 1.316 -3.602 1.00 74.00 207 LEU A CA 1
ATOM 1497 C C . LEU A 1 207 ? 15.239 1.610 -2.409 1.00 74.00 207 LEU A C 1
ATOM 1499 O O . LEU A 1 207 ? 16.440 1.354 -2.474 1.00 74.00 207 LEU A O 1
ATOM 1503 N N . GLU A 1 208 ? 14.661 2.098 -1.319 1.00 71.75 208 GLU A N 1
ATOM 1504 C CA . GLU A 1 208 ? 15.372 2.279 -0.058 1.00 71.75 208 GLU A CA 1
ATOM 1505 C C . GLU A 1 208 ? 14.614 1.574 1.075 1.00 71.75 208 GLU A C 1
ATOM 1507 O O . GLU A 1 208 ? 13.437 1.830 1.332 1.00 71.75 208 GLU A O 1
ATOM 1512 N N . ILE A 1 209 ? 15.282 0.618 1.716 1.00 71.69 209 ILE A N 1
ATOM 1513 C CA . ILE A 1 209 ? 14.745 -0.184 2.815 1.00 71.69 209 ILE A CA 1
ATOM 1514 C C . ILE A 1 209 ? 15.520 0.155 4.081 1.00 71.69 209 ILE A C 1
ATOM 1516 O O . ILE A 1 209 ? 16.750 0.164 4.071 1.00 71.69 209 ILE A O 1
ATOM 1520 N N . THR A 1 210 ? 14.809 0.408 5.179 1.00 67.44 210 THR A N 1
ATOM 1521 C CA . THR A 1 210 ? 15.422 0.670 6.486 1.00 67.44 210 THR A CA 1
ATOM 1522 C C . THR A 1 210 ? 14.756 -0.153 7.586 1.00 67.44 210 THR A C 1
ATOM 1524 O O . THR A 1 210 ? 13.551 -0.048 7.818 1.00 67.44 210 THR A O 1
ATOM 1527 N N . GLN A 1 211 ? 15.547 -0.968 8.280 1.00 67.19 211 GLN A N 1
ATOM 1528 C CA . GLN A 1 211 ? 15.115 -1.805 9.403 1.00 67.19 211 GLN A CA 1
ATOM 1529 C C . GLN A 1 211 ? 16.109 -1.601 10.561 1.00 67.19 211 GLN A C 1
ATOM 1531 O O . GLN A 1 211 ? 17.316 -1.697 10.359 1.00 67.19 211 GLN A O 1
ATOM 1536 N N . TYR A 1 212 ? 15.621 -1.268 11.762 1.00 62.09 212 TYR A N 1
ATOM 1537 C CA . TYR A 1 212 ? 16.466 -0.813 12.886 1.00 62.09 212 TYR A CA 1
ATOM 1538 C C . TYR A 1 212 ? 16.509 -1.778 14.087 1.00 62.09 212 TYR A C 1
ATOM 1540 O O . TYR A 1 212 ? 16.709 -1.347 15.227 1.00 62.09 212 TYR A O 1
ATOM 1548 N N . THR A 1 213 ? 16.283 -3.076 13.866 1.00 65.56 213 THR A N 1
ATOM 1549 C CA . THR A 1 213 ? 15.966 -4.017 14.954 1.00 65.56 213 THR A CA 1
ATOM 1550 C C . THR A 1 213 ? 16.146 -5.494 14.597 1.00 65.56 213 THR A C 1
ATOM 1552 O O . THR A 1 213 ? 15.951 -5.898 13.454 1.00 65.56 213 THR A O 1
ATOM 1555 N N . ASP A 1 214 ? 16.420 -6.297 15.632 1.00 61.03 214 ASP A N 1
ATOM 1556 C CA . ASP A 1 214 ? 16.776 -7.718 15.576 1.00 61.03 214 ASP A CA 1
ATOM 1557 C C . ASP A 1 214 ? 15.948 -8.603 14.614 1.00 61.03 214 ASP A C 1
ATOM 1559 O O . ASP A 1 214 ? 14.722 -8.741 14.735 1.00 61.03 214 ASP A O 1
ATOM 1563 N N . ARG A 1 215 ? 16.683 -9.374 13.796 1.00 67.81 215 ARG A N 1
ATOM 1564 C CA . ARG A 1 215 ? 16.207 -10.485 12.937 1.00 67.81 215 ARG A CA 1
ATOM 1565 C C . ARG A 1 215 ? 15.280 -10.060 11.797 1.00 67.81 215 ARG A C 1
ATOM 1567 O O . ARG A 1 215 ? 14.366 -10.805 11.433 1.00 67.81 215 ARG A O 1
ATOM 1574 N N . SER A 1 216 ? 15.527 -8.895 11.225 1.00 70.25 216 SER A N 1
ATOM 1575 C CA . SER A 1 216 ? 14.808 -8.413 10.056 1.00 70.25 216 SER A CA 1
ATOM 1576 C C . SER A 1 216 ? 15.283 -9.104 8.766 1.00 70.25 216 SER A C 1
ATOM 1578 O O . SER A 1 216 ? 16.446 -9.494 8.629 1.00 70.25 216 SER A O 1
ATOM 1580 N N . VAL A 1 217 ? 14.379 -9.283 7.802 1.00 77.06 217 VAL A N 1
ATOM 1581 C CA . VAL A 1 217 ? 14.662 -9.869 6.484 1.00 77.06 217 VAL A CA 1
ATOM 1582 C C . VAL A 1 217 ? 14.164 -8.928 5.393 1.00 77.06 217 VAL A C 1
ATOM 1584 O O . VAL A 1 217 ? 12.987 -8.572 5.363 1.00 77.06 217 VAL A O 1
ATOM 1587 N N . ALA A 1 218 ? 15.052 -8.572 4.469 1.00 77.06 218 ALA A N 1
ATOM 1588 C CA . ALA A 1 218 ? 14.733 -7.850 3.246 1.00 77.06 218 ALA A CA 1
ATOM 1589 C C . ALA A 1 218 ? 15.075 -8.732 2.039 1.00 77.06 218 ALA A C 1
ATOM 1591 O O . ALA A 1 218 ? 16.237 -9.091 1.831 1.00 77.06 218 ALA A O 1
ATOM 1592 N N . ASN A 1 219 ? 14.067 -9.078 1.245 1.00 79.31 219 ASN A N 1
ATOM 1593 C CA . ASN A 1 219 ? 14.215 -9.744 -0.043 1.00 79.31 219 ASN A CA 1
ATOM 1594 C C . ASN A 1 219 ? 13.869 -8.745 -1.149 1.00 79.31 219 ASN A C 1
ATOM 1596 O O . ASN A 1 219 ? 12.826 -8.097 -1.105 1.00 79.31 219 ASN A O 1
ATOM 1600 N N . VAL A 1 220 ? 14.754 -8.612 -2.133 1.00 80.19 220 VAL A N 1
ATOM 1601 C CA . VAL A 1 220 ? 14.595 -7.688 -3.256 1.00 80.19 220 VAL A CA 1
ATOM 1602 C C . VAL A 1 220 ? 14.953 -8.405 -4.551 1.00 80.19 220 VAL A C 1
ATOM 1604 O O . VAL A 1 220 ? 16.073 -8.903 -4.702 1.00 80.19 220 VAL A O 1
ATOM 1607 N N . SER A 1 221 ? 14.025 -8.418 -5.501 1.00 79.44 221 SER A N 1
ATOM 1608 C CA . SER A 1 221 ? 14.164 -9.068 -6.802 1.00 79.44 221 SER A CA 1
ATOM 1609 C C . SER A 1 221 ? 13.852 -8.079 -7.923 1.00 79.44 221 SER A C 1
ATOM 1611 O O . SER A 1 221 ? 12.747 -7.545 -8.007 1.00 79.44 221 SER A O 1
ATOM 1613 N N . LEU A 1 222 ? 14.830 -7.814 -8.793 1.00 72.00 222 LEU A N 1
ATOM 1614 C CA . LEU A 1 222 ? 14.645 -7.013 -10.007 1.00 72.00 222 LEU A CA 1
ATOM 1615 C C . LEU A 1 222 ? 14.973 -7.857 -11.241 1.00 72.00 222 LEU A C 1
ATOM 1617 O O . LEU A 1 222 ? 16.102 -8.342 -11.382 1.00 72.00 222 LEU A O 1
ATOM 1621 N N . ALA A 1 223 ? 14.016 -7.981 -12.162 1.00 69.06 223 ALA A N 1
ATOM 1622 C CA . ALA A 1 223 ? 14.168 -8.800 -13.364 1.00 69.06 223 ALA A CA 1
ATOM 1623 C C . ALA A 1 223 ? 13.757 -8.097 -14.671 1.00 69.06 223 ALA A C 1
ATOM 1625 O O . ALA A 1 223 ? 12.776 -7.359 -14.734 1.00 69.06 223 ALA A O 1
ATOM 1626 N N . ASP A 1 224 ? 14.490 -8.450 -15.728 1.00 63.00 224 ASP A N 1
ATOM 1627 C CA . ASP A 1 224 ? 14.185 -8.261 -17.151 1.00 63.00 224 ASP A CA 1
ATOM 1628 C C . ASP A 1 224 ? 14.207 -6.826 -17.709 1.00 63.00 224 ASP A C 1
ATOM 1630 O O . ASP A 1 224 ? 13.200 -6.129 -17.829 1.00 63.00 224 ASP A O 1
ATOM 1634 N N . ASN A 1 225 ? 15.396 -6.475 -18.225 1.00 62.31 225 ASN A N 1
ATOM 1635 C CA . ASN A 1 225 ? 15.724 -5.286 -19.025 1.00 62.31 225 ASN A CA 1
ATOM 1636 C C . ASN A 1 225 ? 15.676 -3.944 -18.276 1.00 62.31 225 ASN A C 1
ATOM 1638 O O . ASN A 1 225 ? 15.665 -2.888 -18.908 1.00 62.31 225 ASN A O 1
ATOM 1642 N N . SER A 1 226 ? 15.716 -3.975 -16.946 1.00 65.06 226 SER A N 1
ATOM 1643 C CA . SER A 1 226 ? 15.667 -2.779 -16.104 1.00 65.06 226 SER A CA 1
ATOM 1644 C C . SER A 1 226 ? 16.955 -1.946 -16.173 1.00 65.06 226 SER A C 1
ATOM 1646 O O . SER A 1 226 ? 18.062 -2.482 -16.070 1.00 65.06 226 SER A O 1
ATOM 1648 N N . VAL A 1 227 ? 16.842 -0.619 -16.297 1.00 62.06 227 VAL A N 1
ATOM 1649 C CA . VAL A 1 227 ? 17.993 0.294 -16.483 1.00 62.06 227 VAL A CA 1
ATOM 1650 C C . VAL A 1 227 ? 18.019 1.386 -15.416 1.00 62.06 227 VAL A C 1
ATOM 1652 O O . VAL A 1 227 ? 17.015 2.055 -15.210 1.00 62.06 227 VAL A O 1
ATOM 1655 N N . GLY A 1 228 ? 19.178 1.631 -14.795 1.00 58.16 228 GLY A N 1
ATOM 1656 C CA . GLY A 1 228 ? 19.368 2.789 -13.903 1.00 58.16 228 GLY A CA 1
ATOM 1657 C C . GLY A 1 228 ? 18.892 2.591 -12.460 1.00 58.16 228 GLY A C 1
ATOM 1658 O O . GLY A 1 228 ? 18.581 3.567 -11.788 1.00 58.16 228 GLY A O 1
ATOM 1659 N N . ASN A 1 229 ? 18.793 1.346 -11.990 1.00 66.56 229 ASN A N 1
ATOM 1660 C CA . ASN A 1 229 ? 18.226 1.027 -10.675 1.00 66.56 229 ASN A CA 1
ATOM 1661 C C . ASN A 1 229 ? 19.179 1.385 -9.523 1.00 66.56 229 ASN A C 1
ATOM 1663 O O . ASN A 1 229 ? 20.377 1.108 -9.614 1.00 66.56 229 ASN A O 1
ATOM 1667 N N . SER A 1 230 ? 18.651 1.893 -8.412 1.00 70.69 230 SER A N 1
ATOM 1668 C CA . SER A 1 230 ? 19.402 2.118 -7.173 1.00 70.69 230 SER A CA 1
ATOM 1669 C C . SER A 1 230 ? 18.696 1.454 -5.997 1.00 70.69 230 SER A C 1
ATOM 1671 O O . SER A 1 230 ? 17.592 1.849 -5.643 1.00 70.69 230 SER A O 1
ATOM 1673 N N . ILE A 1 231 ? 19.345 0.466 -5.382 1.00 73.50 231 ILE A N 1
ATOM 1674 C CA . ILE A 1 231 ? 18.828 -0.263 -4.219 1.00 73.50 231 ILE A CA 1
ATOM 1675 C C . ILE A 1 231 ? 19.707 0.070 -3.013 1.00 73.50 231 ILE A C 1
ATOM 1677 O O . ILE A 1 231 ? 20.897 -0.247 -3.020 1.00 73.50 231 ILE A O 1
ATOM 1681 N N . GLY A 1 232 ? 19.129 0.694 -1.990 1.00 72.00 232 GLY A N 1
ATOM 1682 C CA . GLY A 1 232 ? 19.726 0.897 -0.673 1.00 72.00 232 GLY A CA 1
ATOM 1683 C C . GLY A 1 232 ? 19.025 0.032 0.372 1.00 72.00 232 GLY A C 1
ATOM 1684 O O . GLY A 1 232 ? 17.802 0.041 0.460 1.00 72.00 232 GLY A O 1
ATOM 1685 N N . ILE A 1 233 ? 19.784 -0.716 1.170 1.00 73.38 233 ILE A N 1
ATOM 1686 C CA . ILE A 1 233 ? 19.267 -1.446 2.333 1.00 73.38 233 ILE A CA 1
ATOM 1687 C C . ILE A 1 233 ? 20.126 -1.073 3.541 1.00 73.38 233 ILE A C 1
ATOM 1689 O O . ILE A 1 233 ? 21.328 -1.338 3.539 1.00 73.38 233 ILE A O 1
ATOM 1693 N N . ALA A 1 234 ? 19.514 -0.474 4.558 1.00 72.00 234 ALA A N 1
ATOM 1694 C CA . ALA A 1 234 ? 20.131 -0.175 5.846 1.00 72.00 234 ALA A CA 1
ATOM 1695 C C . ALA A 1 234 ? 19.499 -1.057 6.935 1.00 72.00 234 ALA A C 1
ATOM 1697 O O . ALA A 1 234 ? 18.280 -1.059 7.115 1.00 72.00 234 ALA A O 1
ATOM 1698 N N . GLN A 1 235 ? 20.334 -1.827 7.630 1.00 69.81 235 GLN A N 1
ATOM 1699 C CA . GLN A 1 235 ? 19.943 -2.871 8.582 1.00 69.81 235 GLN A CA 1
ATOM 1700 C C . GLN A 1 235 ? 20.821 -2.838 9.845 1.00 69.81 235 GLN A C 1
ATOM 1702 O O . GLN A 1 235 ? 21.945 -2.328 9.821 1.00 69.81 235 GLN A O 1
ATOM 1707 N N . SER A 1 236 ? 20.348 -3.411 10.954 1.00 64.88 236 SER A N 1
ATOM 1708 C CA . SER A 1 236 ? 21.100 -3.452 12.216 1.00 64.88 236 SER A CA 1
ATOM 1709 C C . SER A 1 236 ? 20.778 -4.684 13.059 1.00 64.88 236 SER A C 1
ATOM 1711 O O . SER A 1 236 ? 19.617 -4.943 13.352 1.00 64.88 236 SER A O 1
ATOM 1713 N N . TYR A 1 237 ? 21.819 -5.352 13.563 1.00 62.22 237 TYR A N 1
ATOM 1714 C CA . TYR A 1 237 ? 21.741 -6.482 14.501 1.00 62.22 237 TYR A CA 1
ATOM 1715 C C . TYR A 1 237 ? 21.072 -7.770 13.975 1.00 62.22 237 TYR A C 1
ATOM 1717 O O . TYR A 1 237 ? 19.983 -8.176 14.372 1.00 62.22 237 TYR A O 1
ATOM 1725 N N . GLY A 1 238 ? 21.837 -8.546 13.199 1.00 60.81 238 GLY A N 1
ATOM 1726 C CA . GLY A 1 238 ? 21.494 -9.949 12.903 1.00 60.81 238 GLY A CA 1
ATOM 1727 C C . GLY A 1 238 ? 20.488 -10.142 11.768 1.00 60.81 238 GLY A C 1
ATOM 1728 O O . GLY A 1 238 ? 19.859 -11.199 11.684 1.00 60.81 238 GLY A O 1
ATOM 1729 N N . ASP A 1 239 ? 20.372 -9.136 10.908 1.00 71.50 239 ASP A N 1
ATOM 1730 C CA . ASP A 1 239 ? 19.457 -9.094 9.774 1.00 71.50 239 ASP A CA 1
ATOM 1731 C C . ASP A 1 239 ? 19.997 -9.802 8.521 1.00 71.50 239 ASP A C 1
ATOM 1733 O O . ASP A 1 239 ? 21.197 -10.069 8.373 1.00 71.50 239 ASP A O 1
ATOM 1737 N N . VAL A 1 240 ? 19.093 -10.075 7.579 1.00 77.19 240 VAL A N 1
ATOM 1738 C CA . VAL A 1 240 ? 19.399 -10.655 6.267 1.00 77.19 240 VAL A CA 1
ATOM 1739 C C . VAL A 1 240 ? 18.915 -9.724 5.157 1.00 77.19 240 VAL A C 1
ATOM 1741 O O . VAL A 1 240 ? 17.739 -9.368 5.107 1.00 77.19 240 VAL A O 1
ATOM 1744 N N . ALA A 1 241 ? 19.806 -9.397 4.220 1.00 77.50 241 ALA A N 1
ATOM 1745 C CA . ALA A 1 241 ? 19.479 -8.725 2.966 1.00 77.50 241 ALA A CA 1
ATOM 1746 C C . ALA A 1 241 ? 19.801 -9.648 1.781 1.00 77.50 241 ALA A C 1
ATOM 1748 O O . ALA A 1 241 ? 20.963 -9.990 1.546 1.00 77.50 241 ALA A O 1
ATOM 1749 N N . ASN A 1 242 ? 18.780 -10.039 1.020 1.00 79.50 242 ASN A N 1
ATOM 1750 C CA . ASN A 1 242 ? 18.910 -10.810 -0.213 1.00 79.50 242 ASN A CA 1
ATOM 1751 C C . ASN A 1 242 ? 18.550 -9.914 -1.401 1.00 79.50 242 ASN A C 1
ATOM 1753 O O . ASN A 1 242 ? 17.393 -9.535 -1.550 1.00 79.50 242 ASN A O 1
ATOM 1757 N N . VAL A 1 243 ? 19.521 -9.602 -2.264 1.00 78.94 243 VAL A N 1
ATOM 1758 C CA . VAL A 1 243 ? 19.289 -8.810 -3.484 1.00 78.94 243 VAL A CA 1
ATOM 1759 C C . VAL A 1 243 ? 19.609 -9.650 -4.717 1.00 78.94 243 VAL A C 1
ATOM 1761 O O . VAL A 1 243 ? 20.756 -10.051 -4.926 1.00 78.94 243 VAL A O 1
ATOM 1764 N N . ALA A 1 244 ? 18.599 -9.890 -5.550 1.00 80.56 244 ALA A N 1
ATOM 1765 C CA . ALA A 1 244 ? 18.719 -10.539 -6.847 1.00 80.56 244 ALA A CA 1
ATOM 1766 C C . ALA A 1 244 ? 18.461 -9.520 -7.966 1.00 80.56 244 ALA A C 1
ATOM 1768 O O . ALA A 1 244 ? 17.440 -8.840 -7.983 1.00 80.56 244 ALA A O 1
ATOM 1769 N N . MET A 1 245 ? 19.386 -9.423 -8.924 1.00 71.56 245 MET A N 1
ATOM 1770 C CA . MET A 1 245 ? 19.208 -8.616 -10.135 1.00 71.56 245 MET A CA 1
ATOM 1771 C C . MET A 1 245 ? 19.547 -9.450 -11.369 1.00 71.56 245 MET A C 1
ATOM 1773 O O . MET A 1 245 ? 20.669 -9.949 -11.490 1.00 71.56 245 MET A O 1
ATOM 1777 N N . ALA A 1 246 ? 18.598 -9.578 -12.294 1.00 71.88 246 ALA A N 1
ATOM 1778 C CA . ALA A 1 246 ? 18.754 -10.329 -13.536 1.00 71.88 246 ALA A CA 1
ATOM 1779 C C . ALA A 1 246 ? 18.449 -9.447 -14.754 1.00 71.88 246 ALA A C 1
ATOM 1781 O O . ALA A 1 246 ? 17.439 -8.753 -14.798 1.00 71.88 246 ALA A O 1
ATOM 1782 N N . ASN A 1 247 ? 19.316 -9.509 -15.771 1.00 66.88 247 ASN A N 1
ATOM 1783 C CA . ASN A 1 247 ? 19.166 -8.784 -17.042 1.00 66.88 247 ASN A CA 1
ATOM 1784 C C . ASN A 1 247 ? 19.083 -7.241 -16.915 1.00 66.88 247 ASN A C 1
ATOM 1786 O O . ASN A 1 247 ? 18.550 -6.582 -17.807 1.00 66.88 247 ASN A O 1
ATOM 1790 N N . SER A 1 248 ? 19.644 -6.666 -15.844 1.00 66.75 248 SER A N 1
ATOM 1791 C CA . SER A 1 248 ? 19.659 -5.216 -15.579 1.00 66.75 248 SER A CA 1
ATOM 1792 C C . SER A 1 248 ? 20.945 -4.518 -16.046 1.00 66.75 248 SER A C 1
ATOM 1794 O O . SER A 1 248 ? 22.026 -5.111 -16.056 1.00 66.75 248 SER A O 1
ATOM 1796 N N . VAL A 1 249 ? 20.854 -3.225 -16.379 1.00 63.88 249 VAL A N 1
ATOM 1797 C CA . VAL A 1 249 ? 21.983 -2.377 -16.820 1.00 63.88 249 VAL A CA 1
ATOM 1798 C C . VAL A 1 249 ? 22.096 -1.129 -15.931 1.00 63.88 249 VAL A C 1
ATOM 1800 O O . VAL A 1 249 ? 21.095 -0.616 -15.438 1.00 63.88 249 VAL A O 1
ATOM 1803 N N . ASN A 1 250 ? 23.318 -0.624 -15.711 1.00 66.44 250 ASN A N 1
ATOM 1804 C CA . ASN A 1 250 ? 23.598 0.578 -14.903 1.00 66.44 250 ASN A CA 1
ATOM 1805 C C . ASN A 1 250 ? 22.902 0.577 -13.526 1.00 66.44 250 ASN A C 1
ATOM 1807 O O . ASN A 1 250 ? 22.262 1.555 -13.161 1.00 66.44 250 ASN A O 1
ATOM 1811 N N . SER A 1 251 ? 22.977 -0.534 -12.789 1.00 70.31 251 SER A N 1
ATOM 1812 C CA . SER A 1 251 ? 22.346 -0.660 -11.467 1.00 70.31 251 SER A CA 1
ATOM 1813 C C . SER A 1 251 ? 23.372 -0.560 -10.335 1.00 70.31 251 SER A C 1
ATOM 1815 O O . SER A 1 251 ? 24.468 -1.112 -10.453 1.00 70.31 251 SER A O 1
ATOM 1817 N N . SER A 1 252 ? 23.010 0.098 -9.235 1.00 72.69 252 SER A N 1
ATOM 1818 C CA . SER A 1 252 ? 23.784 0.162 -7.992 1.00 72.69 252 SER A CA 1
ATOM 1819 C C . SER A 1 252 ? 23.041 -0.515 -6.845 1.00 72.69 252 SER A C 1
ATOM 1821 O O . SER A 1 252 ? 21.851 -0.288 -6.648 1.00 72.69 252 SER A O 1
ATOM 1823 N N . VAL A 1 253 ? 23.768 -1.315 -6.064 1.00 75.81 253 VAL A N 1
ATOM 1824 C CA . VAL A 1 253 ? 23.280 -1.923 -4.820 1.00 75.81 253 VAL A CA 1
ATOM 1825 C C . VAL A 1 253 ? 24.187 -1.472 -3.687 1.00 75.81 253 VAL A C 1
ATOM 1827 O O . VAL A 1 253 ? 25.409 -1.609 -3.777 1.00 75.81 253 VAL A O 1
ATOM 1830 N N . TYR A 1 254 ? 23.581 -0.948 -2.632 1.00 77.00 254 TYR A N 1
ATOM 1831 C CA . TYR A 1 254 ? 24.222 -0.575 -1.386 1.00 77.00 254 TYR A CA 1
ATOM 1832 C C . TYR A 1 254 ? 23.525 -1.308 -0.241 1.00 77.00 254 TYR A C 1
ATOM 1834 O O . TYR A 1 254 ? 22.307 -1.238 -0.106 1.00 77.00 254 TYR A O 1
ATOM 1842 N N . VAL A 1 255 ? 24.302 -2.032 0.562 1.00 72.81 255 VAL A N 1
ATOM 1843 C CA . VAL A 1 255 ? 23.818 -2.706 1.769 1.00 72.81 255 VAL A CA 1
ATOM 1844 C C . VAL A 1 255 ? 24.722 -2.279 2.916 1.00 72.81 255 VAL A C 1
ATOM 1846 O O . VAL A 1 255 ? 25.927 -2.540 2.884 1.00 72.81 255 VAL A O 1
ATOM 1849 N N . GLU A 1 256 ? 24.142 -1.615 3.908 1.00 74.19 256 GLU A N 1
ATOM 1850 C CA . GLU A 1 256 ? 24.792 -1.234 5.156 1.00 74.19 256 GLU A CA 1
ATOM 1851 C C . GLU A 1 256 ? 24.197 -2.064 6.297 1.00 74.19 256 GLU A C 1
ATOM 1853 O O . GLU A 1 256 ? 22.981 -2.136 6.463 1.00 74.19 256 GLU A O 1
ATOM 1858 N N . GLN A 1 257 ? 25.068 -2.730 7.056 1.00 68.00 257 GLN A N 1
ATOM 1859 C CA . GLN A 1 257 ? 24.701 -3.523 8.227 1.00 68.00 257 GLN A CA 1
ATOM 1860 C C . GLN A 1 257 ? 25.543 -3.065 9.422 1.00 68.00 257 GLN A C 1
ATOM 1862 O O . GLN A 1 257 ? 26.768 -2.927 9.301 1.00 68.00 257 GLN A O 1
ATOM 1867 N N . HIS A 1 258 ? 24.887 -2.833 10.559 1.00 60.56 258 HIS A N 1
ATOM 1868 C CA . HIS A 1 258 ? 25.495 -2.405 11.825 1.00 60.56 258 HIS A CA 1
ATOM 1869 C C . HIS A 1 258 ? 25.420 -3.483 12.919 1.00 60.56 258 HIS A C 1
ATOM 1871 O O . HIS A 1 258 ? 24.386 -4.189 12.994 1.00 60.56 258 HIS A O 1
#